Protein AF-A0A501X3F4-F1 (afdb_monomer_lite)

Structure (mmCIF, N/CA/C/O backbone):
data_AF-A0A501X3F4-F1
#
_entry.id   AF-A0A501X3F4-F1
#
loop_
_atom_site.group_PDB
_atom_site.id
_atom_site.type_symbol
_atom_site.label_atom_id
_atom_site.label_alt_id
_atom_site.label_comp_id
_atom_site.label_asym_id
_atom_site.label_entity_id
_atom_site.label_seq_id
_atom_site.pdbx_PDB_ins_code
_atom_site.Cartn_x
_atom_site.Cartn_y
_atom_site.Cartn_z
_atom_site.occupancy
_atom_site.B_iso_or_equiv
_atom_site.auth_seq_id
_atom_site.auth_comp_id
_atom_site.auth_asym_id
_atom_site.auth_atom_id
_atom_site.pdbx_PDB_model_num
ATOM 1 N N . MET A 1 1 ? -14.006 -7.510 2.482 1.00 31.22 1 MET A N 1
ATOM 2 C CA . MET A 1 1 ? -12.978 -7.534 3.541 1.00 31.22 1 MET A CA 1
ATOM 3 C C . MET A 1 1 ? -12.016 -8.648 3.174 1.00 31.22 1 MET A C 1
ATOM 5 O O . MET A 1 1 ? -12.466 -9.788 3.155 1.00 31.22 1 MET A O 1
ATOM 9 N N . ILE A 1 2 ? -10.770 -8.352 2.786 1.00 40.00 2 ILE A N 1
ATOM 10 C CA . ILE A 1 2 ? -9.764 -9.414 2.673 1.00 40.00 2 ILE A CA 1
ATOM 11 C C . ILE A 1 2 ? -9.163 -9.628 4.055 1.00 40.00 2 ILE A C 1
ATOM 13 O O . ILE A 1 2 ? -8.629 -8.718 4.688 1.00 40.00 2 ILE A O 1
ATOM 17 N N . PHE A 1 3 ? -9.286 -10.866 4.508 1.00 37.41 3 PHE A N 1
ATOM 18 C CA . PHE A 1 3 ? -8.455 -11.441 5.541 1.00 37.41 3 PHE A CA 1
ATOM 19 C C . PHE A 1 3 ? -7.219 -11.982 4.816 1.00 37.41 3 PHE A C 1
ATOM 21 O O . PHE A 1 3 ? -7.306 -12.997 4.129 1.00 37.41 3 PHE A O 1
ATOM 28 N N . ILE A 1 4 ? -6.091 -11.273 4.874 1.00 42.72 4 ILE A N 1
ATOM 29 C CA . ILE A 1 4 ? -4.810 -11.924 4.595 1.00 42.72 4 ILE A CA 1
ATOM 30 C C . ILE A 1 4 ? -4.556 -12.759 5.845 1.00 42.72 4 ILE A C 1
ATOM 32 O O . ILE A 1 4 ? -4.361 -12.170 6.906 1.00 42.72 4 ILE A O 1
ATOM 36 N N . GLU A 1 5 ? -4.653 -14.090 5.748 1.00 35.62 5 GLU A N 1
ATOM 37 C CA . GLU A 1 5 ? -4.280 -14.994 6.841 1.00 35.62 5 GLU A CA 1
ATOM 38 C C . GLU A 1 5 ? -2.815 -14.715 7.201 1.00 35.62 5 GLU A C 1
ATOM 40 O O . GLU A 1 5 ? -1.919 -15.068 6.429 1.00 35.62 5 GLU A O 1
ATOM 45 N N . PRO A 1 6 ? -2.534 -14.046 8.333 1.00 39.84 6 PRO A N 1
ATOM 46 C CA . PRO A 1 6 ? -1.166 -13.860 8.760 1.00 39.84 6 PRO A CA 1
ATOM 47 C C . PRO A 1 6 ? -0.702 -15.219 9.277 1.00 39.84 6 PRO A C 1
ATOM 49 O O . PRO A 1 6 ? -1.171 -15.694 10.311 1.00 39.84 6 PRO A O 1
ATOM 52 N N . THR A 1 7 ? 0.215 -15.873 8.569 1.00 40.06 7 THR A N 1
ATOM 53 C CA . THR A 1 7 ? 0.759 -17.174 8.992 1.00 40.06 7 THR A CA 1
ATOM 54 C C . THR A 1 7 ? 1.700 -17.056 10.197 1.00 40.06 7 THR A C 1
ATOM 56 O O . THR A 1 7 ? 2.244 -18.059 10.659 1.00 40.06 7 THR A O 1
ATOM 59 N N . SER A 1 8 ? 1.935 -15.849 10.722 1.00 40.59 8 SER A N 1
ATOM 60 C CA . SER A 1 8 ? 2.841 -15.615 11.845 1.00 40.59 8 SER A CA 1
ATOM 61 C C . SER A 1 8 ? 2.410 -14.446 12.739 1.00 40.59 8 SER A C 1
ATOM 63 O O . SER A 1 8 ? 1.675 -13.542 12.340 1.00 40.59 8 SER A O 1
ATOM 65 N N . ARG A 1 9 ? 2.857 -14.510 14.001 1.00 39.38 9 ARG A N 1
ATOM 66 C CA . ARG A 1 9 ? 2.637 -13.487 15.033 1.00 39.38 9 ARG A CA 1
ATOM 67 C C . ARG A 1 9 ? 3.191 -12.129 14.584 1.00 39.38 9 ARG A C 1
ATOM 69 O O . ARG A 1 9 ? 4.147 -12.078 13.815 1.00 39.38 9 ARG A O 1
ATOM 76 N N . LEU A 1 10 ? 2.596 -11.057 15.118 1.00 43.44 10 LEU A N 1
ATOM 77 C CA . LEU A 1 10 ? 3.094 -9.677 15.058 1.00 43.44 10 LEU A CA 1
ATOM 78 C C . LEU A 1 10 ? 4.631 -9.644 15.099 1.00 43.44 10 LEU A C 1
ATOM 80 O O . LEU A 1 10 ? 5.221 -10.049 16.100 1.00 43.44 10 LEU A O 1
ATOM 84 N N . ARG A 1 11 ? 5.277 -9.155 14.034 1.00 44.22 11 ARG A N 1
ATOM 85 C CA . ARG A 1 11 ? 6.647 -8.654 14.166 1.00 44.22 11 ARG A CA 1
ATOM 86 C C . ARG A 1 11 ? 6.584 -7.295 14.826 1.00 44.22 11 ARG A C 1
ATOM 88 O O . ARG A 1 11 ? 5.701 -6.491 14.516 1.00 44.22 11 ARG A O 1
ATOM 95 N N . ASP A 1 12 ? 7.540 -7.048 15.706 1.00 43.19 12 ASP A N 1
ATOM 96 C CA . ASP A 1 12 ? 7.743 -5.723 16.253 1.00 43.19 12 ASP A CA 1
ATOM 97 C C . ASP A 1 12 ? 7.983 -4.763 15.073 1.00 43.19 12 ASP A C 1
ATOM 99 O O . ASP A 1 12 ? 8.794 -5.036 14.182 1.00 43.19 12 ASP A O 1
ATOM 103 N N . PHE A 1 13 ? 7.236 -3.659 15.000 1.00 42.16 13 PHE A N 1
ATOM 104 C CA . PHE A 1 13 ? 7.340 -2.691 13.896 1.00 42.16 13 PHE A CA 1
ATOM 105 C C . PHE A 1 13 ? 8.783 -2.165 13.740 1.00 42.16 13 PHE A C 1
ATOM 107 O O . PHE A 1 13 ? 9.184 -1.712 12.663 1.00 42.16 13 PHE A O 1
ATOM 114 N N . SER A 1 14 ? 9.577 -2.277 14.810 1.00 42.34 14 SER A N 1
ATOM 115 C CA . SER A 1 14 ? 11.018 -2.045 14.874 1.00 42.34 14 SER A CA 1
ATOM 116 C C . SER A 1 14 ? 11.840 -2.966 13.953 1.00 42.34 14 SER A C 1
ATOM 118 O O . SER A 1 14 ? 12.801 -2.490 13.352 1.00 42.34 14 SER A O 1
ATOM 120 N N . GLU A 1 15 ? 11.450 -4.229 13.754 1.00 41.41 15 GLU A N 1
ATOM 121 C CA . GLU A 1 15 ? 12.131 -5.198 12.879 1.00 41.41 15 GLU A CA 1
ATOM 122 C C . GLU A 1 15 ? 11.842 -4.945 11.399 1.00 41.41 15 GLU A C 1
ATOM 124 O O . GLU A 1 15 ? 12.728 -5.024 10.549 1.00 41.41 15 GLU A O 1
ATOM 129 N N . ILE A 1 16 ? 10.603 -4.560 11.080 1.00 45.56 16 ILE A N 1
ATOM 130 C CA . ILE A 1 16 ? 10.253 -4.067 9.744 1.00 45.56 16 ILE A CA 1
ATOM 131 C C . ILE A 1 16 ? 11.075 -2.807 9.456 1.00 45.56 16 ILE A C 1
ATOM 133 O O . ILE A 1 16 ? 11.652 -2.667 8.378 1.00 45.56 16 ILE A O 1
ATOM 137 N N . ARG A 1 17 ? 11.202 -1.909 10.442 1.00 44.91 17 ARG A N 1
ATOM 138 C CA . ARG A 1 17 ? 12.054 -0.723 10.339 1.00 44.91 17 ARG A CA 1
ATOM 139 C C . ARG A 1 17 ? 13.534 -1.087 10.217 1.00 44.91 17 ARG A C 1
ATOM 141 O O . ARG A 1 17 ? 14.218 -0.397 9.473 1.00 44.91 17 ARG A O 1
ATOM 148 N N . SER A 1 18 ? 14.035 -2.132 10.879 1.00 46.09 18 SER A N 1
ATOM 149 C CA . SER A 1 18 ? 15.454 -2.526 10.865 1.00 46.09 18 SER A CA 1
ATOM 150 C C . SER A 1 18 ? 15.865 -3.236 9.570 1.00 46.09 18 SER A C 1
ATOM 152 O O . SER A 1 18 ? 16.896 -2.886 9.000 1.00 46.09 18 SER A O 1
ATOM 154 N N . LEU A 1 19 ? 15.029 -4.123 9.020 1.00 47.34 19 LEU A N 1
ATOM 155 C CA . LEU A 1 19 ? 15.228 -4.714 7.689 1.00 47.34 19 LEU A CA 1
ATOM 156 C C . LEU A 1 19 ? 15.128 -3.645 6.592 1.00 47.34 19 LEU A C 1
ATOM 158 O O . LEU A 1 19 ? 15.962 -3.590 5.690 1.00 47.34 19 LEU A O 1
ATOM 162 N N . ARG A 1 20 ? 14.189 -2.700 6.735 1.00 51.06 20 ARG A N 1
ATOM 163 C CA . ARG A 1 20 ? 14.120 -1.494 5.893 1.00 51.06 20 ARG A CA 1
ATOM 164 C C . ARG A 1 20 ? 15.295 -0.540 6.137 1.00 51.06 20 ARG A C 1
ATOM 166 O O . ARG A 1 20 ? 15.651 0.207 5.238 1.00 51.06 20 ARG A O 1
ATOM 173 N N . THR A 1 21 ? 15.935 -0.577 7.309 1.00 46.34 21 THR A N 1
ATOM 174 C CA . THR A 1 21 ? 17.166 0.175 7.624 1.00 46.34 21 THR A CA 1
ATOM 175 C C . THR A 1 21 ? 18.404 -0.474 7.006 1.00 46.34 21 THR A C 1
ATOM 177 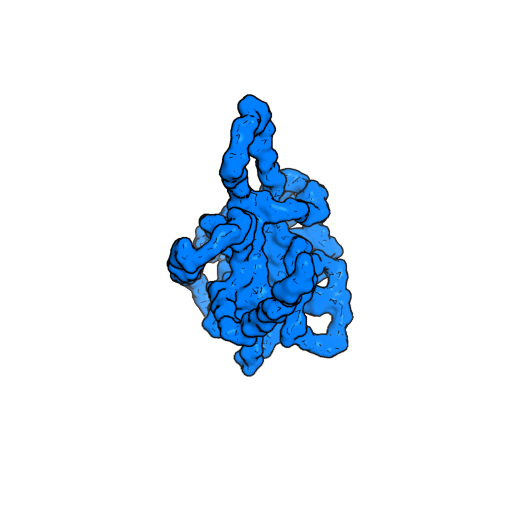O O . THR A 1 21 ? 19.323 0.238 6.623 1.00 46.34 21 THR A O 1
ATOM 180 N N . ALA A 1 22 ? 18.416 -1.793 6.809 1.00 47.50 22 ALA A N 1
ATOM 181 C CA . ALA A 1 22 ? 19.463 -2.472 6.045 1.00 47.50 22 ALA A CA 1
ATOM 182 C C . ALA A 1 22 ? 19.407 -2.135 4.540 1.00 47.50 22 ALA A C 1
ATOM 184 O O . ALA A 1 22 ? 20.443 -2.083 3.886 1.00 47.50 22 ALA A O 1
ATOM 185 N N . TYR A 1 23 ? 18.223 -1.829 3.996 1.00 48.62 23 TYR A N 1
ATOM 186 C CA . TYR A 1 23 ? 18.097 -1.203 2.672 1.00 48.62 23 TYR A CA 1
ATOM 187 C C . TYR A 1 23 ? 18.682 0.227 2.655 1.00 48.62 23 TYR A C 1
ATOM 189 O O . TYR A 1 23 ? 19.386 0.591 1.713 1.00 48.62 23 TYR A O 1
ATOM 197 N N . ARG A 1 24 ? 18.512 1.003 3.745 1.00 46.56 24 ARG A N 1
ATOM 198 C CA . ARG A 1 24 ? 19.069 2.371 3.875 1.00 46.56 24 ARG A CA 1
ATOM 199 C C . ARG A 1 24 ? 20.586 2.436 3.699 1.00 46.56 24 ARG A C 1
ATOM 201 O O . ARG A 1 24 ? 21.064 3.444 3.195 1.00 46.56 24 ARG A O 1
ATOM 208 N N . SER A 1 25 ? 21.339 1.414 4.118 1.00 44.50 25 SER A N 1
ATOM 209 C CA . SER A 1 25 ? 22.806 1.418 3.992 1.00 44.50 25 SER A CA 1
ATOM 210 C C . SER A 1 25 ? 23.302 1.064 2.589 1.00 44.50 25 SER A C 1
ATOM 212 O O . SER A 1 25 ? 24.422 1.427 2.241 1.00 44.50 25 SER A O 1
ATOM 214 N N . ARG A 1 26 ? 22.477 0.391 1.774 1.00 43.38 26 ARG A N 1
ATOM 215 C CA . ARG A 1 26 ? 22.824 -0.029 0.406 1.00 43.38 26 ARG A CA 1
ATOM 216 C C . ARG A 1 26 ? 22.451 1.006 -0.656 1.00 43.38 26 ARG A C 1
ATOM 218 O O . ARG A 1 26 ? 23.081 1.023 -1.701 1.00 43.38 26 ARG A O 1
ATOM 225 N N . LEU A 1 27 ? 21.478 1.879 -0.375 1.00 43.31 27 LEU A N 1
ATOM 226 C CA . LEU A 1 27 ? 21.089 2.991 -1.255 1.00 43.31 27 LEU A CA 1
ATOM 227 C C . LEU A 1 27 ? 22.114 4.135 -1.328 1.00 43.31 27 LEU A C 1
ATOM 229 O O . LEU A 1 27 ? 22.057 4.959 -2.236 1.00 43.31 27 LEU A O 1
ATOM 233 N N . THR A 1 28 ? 23.043 4.219 -0.376 1.00 42.22 28 THR A N 1
ATOM 234 C CA . THR A 1 28 ? 24.175 5.152 -0.440 1.00 42.22 28 THR A CA 1
ATOM 235 C C . THR A 1 28 ? 25.188 4.657 -1.467 1.00 42.22 28 THR A C 1
ATOM 237 O O . THR A 1 28 ? 26.144 3.968 -1.128 1.00 42.22 28 THR A O 1
ATOM 240 N N . VAL A 1 29 ? 24.958 4.989 -2.735 1.00 40.88 29 VAL A N 1
ATOM 241 C CA . VAL A 1 29 ? 25.944 4.809 -3.805 1.00 40.88 29 VAL A CA 1
ATOM 242 C C . VAL A 1 29 ? 27.146 5.720 -3.514 1.00 40.88 29 VAL A C 1
ATOM 244 O O . VAL A 1 29 ? 26.977 6.918 -3.264 1.00 40.88 29 VAL A O 1
ATOM 247 N N . GLU A 1 30 ? 28.350 5.137 -3.492 1.00 41.03 30 GLU A N 1
ATOM 248 C CA . GLU A 1 30 ? 29.623 5.862 -3.388 1.00 41.03 30 GLU A CA 1
ATOM 249 C C . GLU A 1 30 ? 29.737 6.916 -4.501 1.00 41.03 30 GLU A C 1
ATOM 251 O O . GLU A 1 30 ? 29.342 6.696 -5.642 1.00 41.03 30 GLU A O 1
ATOM 256 N N . GLN 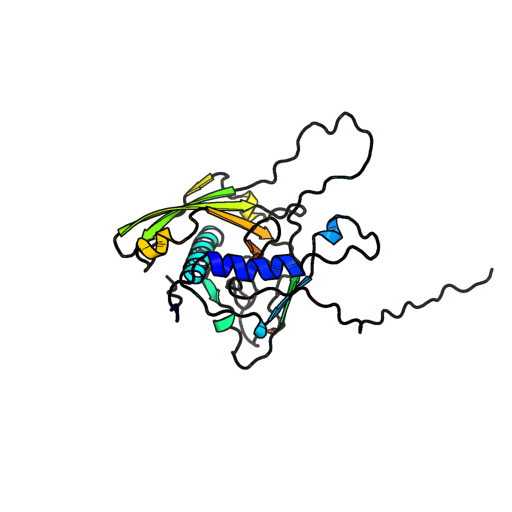A 1 31 ? 30.264 8.086 -4.141 1.00 40.56 31 GLN A N 1
ATOM 257 C CA . GLN A 1 31 ? 30.193 9.358 -4.874 1.00 40.56 31 GLN A CA 1
ATOM 258 C C . GLN A 1 31 ? 30.972 9.432 -6.203 1.00 40.56 31 GLN A C 1
ATOM 260 O O . GLN A 1 31 ? 31.143 10.528 -6.736 1.00 40.56 31 GLN A O 1
ATOM 265 N N . ASP A 1 32 ? 31.404 8.315 -6.774 1.00 40.12 32 ASP A N 1
ATOM 266 C CA . ASP A 1 32 ? 32.241 8.309 -7.969 1.00 40.12 32 ASP A CA 1
ATOM 267 C C . ASP A 1 32 ? 31.459 7.828 -9.191 1.00 40.12 32 ASP A C 1
ATOM 269 O O . ASP A 1 32 ? 31.448 6.641 -9.505 1.00 40.12 32 ASP A O 1
ATOM 273 N N . GLN A 1 33 ? 30.827 8.773 -9.901 1.00 36.53 33 GLN A N 1
ATOM 274 C CA . GLN A 1 33 ? 30.993 8.990 -11.351 1.00 36.53 33 GLN A CA 1
ATOM 275 C C . GLN A 1 33 ? 29.901 9.903 -11.947 1.00 36.53 33 GLN A C 1
ATOM 277 O O . GLN A 1 33 ? 28.710 9.696 -11.755 1.00 36.53 33 GLN A O 1
ATOM 282 N N . LEU A 1 34 ? 30.376 10.891 -12.722 1.00 40.25 34 LEU A N 1
ATOM 283 C CA . LEU A 1 34 ? 29.720 11.659 -13.795 1.00 40.25 34 LEU A CA 1
ATOM 284 C C . LEU A 1 34 ? 28.392 12.382 -13.471 1.00 40.25 34 LEU A C 1
ATOM 286 O O . LEU A 1 34 ? 27.343 11.803 -13.211 1.00 40.25 34 LEU A O 1
ATOM 290 N N . THR A 1 35 ? 28.438 13.714 -13.563 1.00 41.47 35 THR A N 1
ATOM 291 C CA . THR A 1 35 ? 27.328 14.654 -13.349 1.00 41.47 35 THR A CA 1
ATOM 292 C C . THR A 1 35 ? 26.205 14.501 -14.379 1.00 41.47 35 THR A C 1
ATOM 294 O O . THR A 1 35 ? 26.098 15.285 -15.320 1.00 41.47 35 THR A O 1
ATOM 297 N N . LEU A 1 36 ? 25.317 13.534 -14.161 1.00 42.00 36 LEU A N 1
ATOM 298 C CA . LEU A 1 36 ? 23.931 13.637 -14.609 1.00 42.00 36 LEU A CA 1
ATOM 299 C C . LEU A 1 36 ? 23.191 14.656 -13.725 1.00 42.00 36 LEU A C 1
ATOM 301 O O . LEU A 1 36 ? 23.558 14.888 -12.565 1.00 42.00 36 LEU A O 1
ATOM 305 N N . SER A 1 37 ? 22.176 15.308 -14.301 1.00 43.75 37 SER A N 1
ATOM 306 C CA . SER A 1 37 ? 21.347 16.314 -13.624 1.00 43.75 37 SER A CA 1
ATOM 307 C C . SER A 1 37 ? 20.874 15.825 -12.246 1.00 43.75 37 SER A C 1
ATOM 309 O O . SER A 1 37 ? 20.610 14.641 -12.058 1.00 43.75 37 SER A O 1
ATOM 311 N N . HIS A 1 38 ? 20.741 16.723 -11.264 1.00 44.25 38 HIS A N 1
ATOM 312 C CA . HIS A 1 38 ? 20.323 16.356 -9.902 1.00 44.25 38 HIS A CA 1
ATOM 313 C C . HIS A 1 38 ? 18.976 15.601 -9.845 1.00 44.25 38 HIS A C 1
ATOM 315 O O . HIS A 1 38 ? 18.751 14.866 -8.893 1.00 44.25 38 HIS A O 1
ATOM 321 N N . ALA A 1 39 ? 18.124 15.719 -10.874 1.00 42.75 39 ALA A N 1
ATOM 322 C CA . ALA A 1 39 ? 16.898 14.930 -11.031 1.00 42.75 39 ALA A CA 1
ATOM 323 C C . ALA A 1 39 ? 17.170 13.431 -11.251 1.00 42.75 39 ALA A C 1
ATOM 325 O O . ALA A 1 39 ? 16.501 12.594 -10.660 1.00 42.75 39 ALA A O 1
ATOM 326 N N . ALA A 1 40 ? 18.182 13.100 -12.057 1.00 49.19 40 ALA A N 1
ATOM 327 C CA . ALA A 1 40 ? 18.597 11.724 -12.324 1.00 49.19 40 ALA A CA 1
ATOM 328 C C . ALA A 1 40 ? 19.326 11.081 -11.131 1.00 49.19 40 ALA A C 1
ATOM 330 O O . ALA A 1 40 ? 19.516 9.873 -11.113 1.00 49.19 40 ALA A O 1
ATOM 331 N N . LYS A 1 41 ? 19.742 11.877 -10.135 1.00 51.31 41 LYS A N 1
ATOM 332 C CA . LYS A 1 41 ? 20.416 11.374 -8.927 1.00 51.31 41 LYS A CA 1
ATOM 333 C C . LYS A 1 41 ? 19.457 10.795 -7.887 1.00 51.31 41 LYS A C 1
ATOM 335 O O . LYS A 1 41 ? 19.899 9.982 -7.088 1.00 51.31 41 LYS A O 1
ATOM 340 N N . ASP A 1 42 ? 18.194 11.223 -7.888 1.00 58.94 42 ASP A N 1
ATOM 341 C CA . ASP A 1 42 ? 17.179 10.792 -6.913 1.00 58.94 42 ASP A CA 1
ATOM 342 C C . ASP A 1 42 ? 16.221 9.722 -7.482 1.00 58.94 42 ASP A C 1
ATOM 344 O O . ASP A 1 42 ? 15.367 9.213 -6.755 1.00 58.94 42 ASP A O 1
ATOM 348 N N . VAL A 1 43 ? 16.342 9.397 -8.774 1.00 69.62 43 VAL A N 1
ATOM 349 C CA . VAL A 1 43 ? 15.590 8.328 -9.443 1.00 69.62 43 VAL A CA 1
ATOM 350 C C . VAL A 1 43 ? 16.520 7.131 -9.594 1.00 69.62 43 VAL A C 1
ATOM 352 O O . VAL A 1 43 ? 17.514 7.195 -10.315 1.00 69.62 43 VAL A O 1
ATOM 355 N N . HIS A 1 44 ? 16.207 6.045 -8.897 1.00 76.75 44 HIS A N 1
ATOM 356 C CA . HIS A 1 44 ? 16.929 4.784 -8.978 1.00 76.75 44 HIS A CA 1
ATOM 357 C C . HIS A 1 44 ? 16.020 3.707 -9.551 1.00 76.75 44 HIS A C 1
ATOM 359 O O . HIS A 1 44 ? 14.818 3.689 -9.282 1.00 76.75 44 HIS A O 1
ATOM 365 N N . GLU A 1 45 ? 16.608 2.789 -10.307 1.00 82.12 45 GLU A N 1
ATOM 366 C CA . GLU A 1 45 ? 15.946 1.540 -10.645 1.00 82.12 45 GLU A CA 1
ATOM 367 C C . GLU A 1 45 ? 16.131 0.554 -9.490 1.00 82.12 45 GLU A C 1
ATOM 369 O O . GLU A 1 45 ? 17.244 0.326 -8.998 1.00 82.12 45 GLU A O 1
ATOM 374 N N . ILE A 1 46 ? 15.017 0.007 -9.022 1.00 84.19 46 ILE A N 1
ATOM 375 C CA . ILE A 1 46 ? 14.981 -1.010 -7.982 1.00 84.19 46 ILE A CA 1
ATOM 376 C C . ILE A 1 46 ? 14.446 -2.311 -8.559 1.00 84.19 46 ILE A C 1
ATOM 378 O O . ILE A 1 46 ? 13.532 -2.315 -9.377 1.00 84.19 46 ILE A O 1
ATOM 382 N N . GLU A 1 47 ? 15.002 -3.413 -8.084 1.00 87.50 47 GLU A N 1
ATOM 383 C CA . GLU A 1 47 ? 14.565 -4.764 -8.383 1.00 87.50 47 GLU A CA 1
ATOM 384 C C . GLU A 1 47 ? 13.772 -5.313 -7.191 1.00 87.50 47 GLU A C 1
ATOM 386 O O . GLU A 1 47 ? 14.228 -5.296 -6.040 1.00 87.50 47 GLU A O 1
ATOM 391 N N . LEU A 1 48 ? 12.577 -5.824 -7.471 1.00 87.62 48 LEU A N 1
ATOM 392 C CA . LEU A 1 48 ? 11.809 -6.677 -6.576 1.00 87.62 48 LEU A CA 1
ATOM 393 C C . LEU A 1 48 ? 11.888 -8.105 -7.106 1.00 87.62 48 LEU A C 1
ATOM 395 O O . LEU A 1 48 ? 11.615 -8.345 -8.277 1.00 87.62 48 LEU A O 1
ATOM 399 N N . ASN A 1 49 ? 12.224 -9.057 -6.244 1.00 87.69 49 ASN A N 1
ATOM 400 C CA . ASN A 1 49 ? 12.284 -10.466 -6.611 1.00 87.69 49 ASN A CA 1
ATOM 401 C C . ASN A 1 49 ? 11.808 -11.360 -5.463 1.00 87.69 49 ASN A C 1
ATOM 403 O O . ASN A 1 49 ? 11.649 -10.931 -4.314 1.00 87.69 49 ASN A O 1
ATOM 407 N N . ASN A 1 50 ? 11.603 -12.633 -5.782 1.00 84.25 50 ASN A N 1
ATOM 408 C CA . ASN A 1 50 ? 11.214 -13.673 -4.831 1.00 84.25 50 ASN A CA 1
ATOM 409 C C . ASN A 1 50 ? 12.190 -13.826 -3.644 1.00 84.25 50 ASN A C 1
ATOM 411 O O . ASN A 1 50 ? 11.750 -14.070 -2.524 1.00 84.25 50 ASN A O 1
ATOM 415 N N . ASN A 1 51 ? 13.497 -13.635 -3.851 1.00 81.94 51 ASN A N 1
ATOM 416 C CA . ASN A 1 51 ? 14.516 -13.757 -2.802 1.00 81.94 51 ASN A CA 1
ATOM 417 C C . ASN A 1 51 ? 14.382 -12.671 -1.723 1.00 81.94 51 ASN A C 1
ATOM 419 O O . ASN A 1 51 ? 14.773 -12.882 -0.574 1.00 81.94 51 ASN A O 1
ATOM 423 N N . GLY A 1 52 ? 13.833 -11.508 -2.084 1.00 79.56 52 GLY A N 1
ATOM 424 C CA . GLY A 1 52 ? 13.526 -10.420 -1.160 1.00 79.56 52 GLY A CA 1
ATOM 425 C C . GLY A 1 52 ? 12.169 -10.546 -0.461 1.00 79.56 52 GLY A C 1
ATOM 426 O O . GLY A 1 52 ? 11.860 -9.701 0.381 1.00 79.56 52 GLY A O 1
ATOM 427 N N . ALA A 1 53 ? 11.343 -11.543 -0.795 1.00 82.12 53 ALA A N 1
ATOM 428 C CA . ALA A 1 53 ? 9.984 -11.659 -0.275 1.00 82.12 53 ALA A CA 1
ATOM 429 C C . ALA A 1 53 ? 9.964 -12.112 1.196 1.00 82.12 53 ALA A C 1
ATOM 431 O O . ALA A 1 53 ? 10.468 -13.175 1.558 1.00 82.12 53 ALA A O 1
ATOM 432 N N . LEU A 1 54 ? 9.335 -11.312 2.058 1.00 82.12 54 LEU A N 1
ATOM 433 C CA . LEU A 1 54 ? 9.081 -11.659 3.455 1.00 82.12 54 LEU A CA 1
ATOM 434 C C . LEU A 1 54 ? 7.677 -12.249 3.628 1.00 82.12 54 LEU A C 1
ATOM 436 O O . LEU A 1 54 ? 6.754 -11.947 2.869 1.00 82.12 54 LEU A O 1
ATOM 440 N N . THR A 1 55 ? 7.495 -13.051 4.679 1.00 81.69 55 THR A N 1
ATOM 441 C CA . THR A 1 55 ? 6.172 -13.530 5.097 1.00 81.69 55 THR A CA 1
ATOM 442 C C . THR A 1 55 ? 5.260 -12.353 5.441 1.00 81.69 55 THR A C 1
ATOM 444 O O . THR A 1 55 ? 5.654 -11.472 6.205 1.00 81.69 55 THR A O 1
ATOM 447 N N . LEU A 1 56 ? 4.036 -12.371 4.909 1.00 81.12 56 LEU A N 1
ATOM 448 C CA . LEU A 1 56 ? 3.017 -11.361 5.186 1.00 81.12 56 LEU A CA 1
ATOM 449 C C . LEU A 1 56 ? 2.634 -11.359 6.670 1.00 81.12 56 LEU A C 1
ATOM 451 O O . LEU A 1 56 ? 2.353 -12.405 7.258 1.00 81.12 56 LEU A O 1
ATOM 455 N N . THR A 1 57 ? 2.592 -10.169 7.261 1.00 80.56 57 THR A N 1
ATOM 456 C CA . THR A 1 57 ? 2.219 -9.953 8.662 1.00 80.56 57 THR A CA 1
ATOM 457 C C . THR A 1 57 ? 0.845 -9.288 8.791 1.00 80.56 57 THR A C 1
ATOM 459 O O . THR A 1 57 ? 0.279 -8.772 7.824 1.00 80.56 57 THR A O 1
ATOM 462 N N . SER A 1 58 ? 0.307 -9.233 10.014 1.00 76.88 58 SER A N 1
ATOM 463 C CA . SER A 1 58 ? -0.915 -8.467 10.317 1.00 76.88 58 SER A CA 1
ATOM 464 C C . SER A 1 58 ? -0.791 -6.986 9.944 1.00 76.88 58 SER A C 1
ATOM 466 O O . SER A 1 58 ? -1.762 -6.373 9.507 1.00 76.88 58 SER A O 1
ATOM 468 N N . SER A 1 59 ? 0.409 -6.421 10.076 1.00 80.69 59 SER A N 1
ATOM 469 C CA . SER A 1 59 ? 0.721 -5.041 9.704 1.00 80.69 59 SER A CA 1
ATO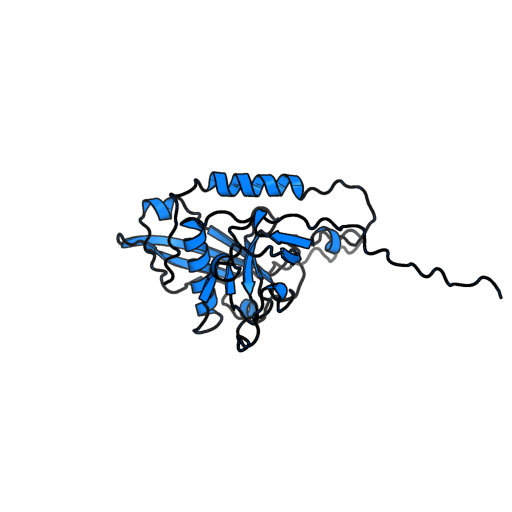M 470 C C . SER A 1 59 ? 0.589 -4.818 8.199 1.00 80.69 59 SER A C 1
ATOM 472 O O . SER A 1 59 ? 0.005 -3.825 7.769 1.00 80.69 59 SER A O 1
ATOM 474 N N . ASP A 1 60 ? 1.085 -5.767 7.403 1.00 83.69 60 ASP A N 1
ATOM 475 C CA . ASP A 1 60 ? 1.006 -5.722 5.941 1.00 83.69 60 ASP A CA 1
ATOM 476 C C . ASP A 1 60 ? -0.445 -5.851 5.472 1.00 83.69 60 ASP A C 1
ATOM 478 O O . ASP A 1 60 ? -0.895 -5.085 4.625 1.00 83.69 60 ASP A O 1
ATOM 482 N N . SER A 1 61 ? -1.207 -6.748 6.103 1.00 84.06 61 SER A N 1
ATOM 483 C CA . SER A 1 61 ? -2.649 -6.902 5.884 1.00 84.06 61 SER A CA 1
ATOM 484 C C . SER A 1 61 ? -3.432 -5.628 6.185 1.00 84.06 61 SER A C 1
ATOM 486 O O . SER A 1 61 ? -4.291 -5.213 5.408 1.00 84.06 61 SER A O 1
ATOM 488 N N . LEU A 1 62 ? -3.133 -4.968 7.303 1.00 85.62 62 LEU A N 1
ATOM 489 C CA . LEU A 1 62 ? -3.779 -3.713 7.672 1.00 85.62 62 LEU A CA 1
ATOM 490 C C . LEU A 1 62 ? -3.432 -2.575 6.717 1.00 85.62 62 LEU A C 1
ATOM 492 O O . LEU A 1 62 ? -4.318 -1.812 6.332 1.00 85.62 62 LEU A O 1
ATOM 496 N N . LEU A 1 63 ? -2.171 -2.493 6.297 1.00 87.88 63 LEU A N 1
ATOM 497 C CA . LEU A 1 63 ? -1.721 -1.512 5.319 1.00 8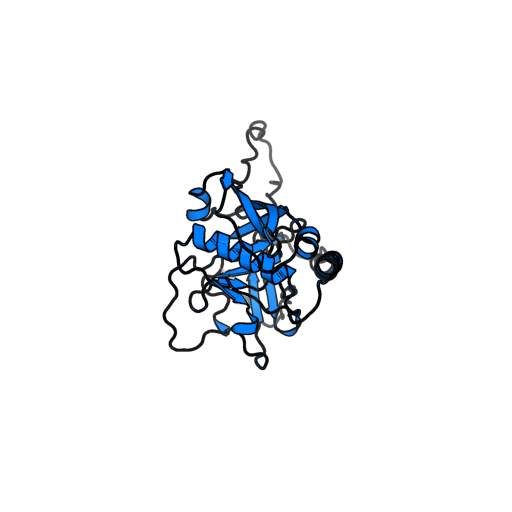7.88 63 LEU A CA 1
ATOM 498 C C . LEU A 1 63 ? -2.378 -1.743 3.950 1.00 87.88 63 LEU A C 1
ATOM 500 O O . LEU A 1 63 ? -2.888 -0.800 3.350 1.00 87.88 63 LEU A O 1
ATOM 504 N N . ALA A 1 64 ? -2.422 -2.992 3.480 1.00 89.00 64 ALA A N 1
ATOM 505 C CA . ALA A 1 64 ? -3.092 -3.365 2.238 1.00 89.00 64 ALA A CA 1
ATOM 506 C C . ALA A 1 64 ? -4.594 -3.049 2.293 1.00 89.00 64 ALA A C 1
ATOM 508 O O . ALA A 1 64 ? -5.128 -2.463 1.356 1.00 89.00 64 ALA A O 1
ATOM 509 N N . ASN A 1 65 ? -5.261 -3.348 3.413 1.00 88.75 65 ASN A N 1
ATOM 510 C CA . ASN A 1 65 ? -6.676 -3.0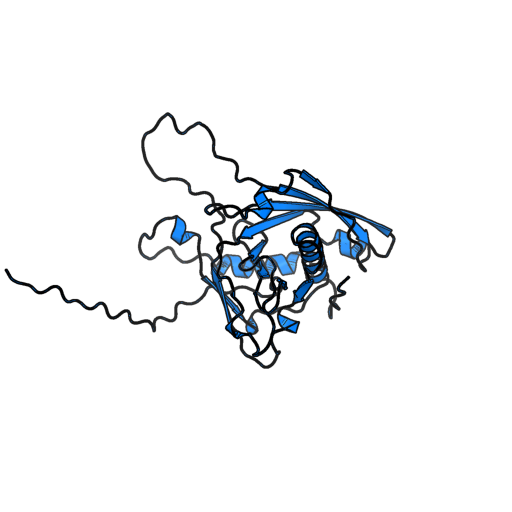33 3.619 1.00 88.75 65 ASN A CA 1
ATOM 511 C C . ASN A 1 65 ? -6.947 -1.522 3.652 1.00 88.75 65 ASN A C 1
ATOM 513 O O . ASN A 1 65 ? -7.943 -1.069 3.089 1.00 88.75 65 ASN A O 1
ATOM 517 N N . LEU A 1 66 ? -6.070 -0.732 4.279 1.00 89.88 66 LEU A N 1
ATOM 518 C CA . LEU A 1 66 ? -6.154 0.730 4.263 1.00 89.88 66 LEU A CA 1
ATOM 519 C C . LEU A 1 66 ? -6.065 1.274 2.833 1.00 89.88 66 LEU A C 1
ATOM 521 O O . LEU A 1 66 ? -6.881 2.109 2.443 1.00 89.88 66 LEU A O 1
ATOM 525 N N . ILE A 1 67 ? -5.092 0.793 2.055 1.00 91.00 67 ILE A N 1
ATOM 526 C CA . ILE A 1 67 ? -4.892 1.224 0.667 1.00 91.00 67 ILE A CA 1
ATOM 527 C C . ILE A 1 67 ? -6.056 0.761 -0.213 1.00 91.00 67 ILE A C 1
ATOM 529 O O . ILE A 1 67 ? -6.585 1.557 -0.978 1.00 91.00 67 ILE A O 1
ATOM 533 N N . GLU A 1 68 ? -6.528 -0.476 -0.064 1.00 90.56 68 GLU A N 1
ATOM 534 C CA . GLU A 1 68 ? -7.715 -0.979 -0.765 1.00 90.56 68 GLU A CA 1
ATOM 535 C C . GLU A 1 68 ? -8.942 -0.103 -0.492 1.00 90.56 68 GLU A C 1
ATOM 537 O O . GLU A 1 68 ? -9.671 0.271 -1.411 1.00 90.56 68 GLU A O 1
ATOM 542 N N . HIS A 1 69 ? -9.166 0.255 0.772 1.00 89.50 69 HIS A N 1
ATOM 543 C CA . HIS A 1 69 ? -10.283 1.104 1.177 1.00 89.50 69 HIS A CA 1
ATOM 544 C C . HIS A 1 69 ? -10.199 2.505 0.563 1.00 89.50 69 HIS A C 1
ATOM 546 O O . HIS A 1 69 ? -11.202 3.058 0.109 1.00 89.50 69 HIS A O 1
ATOM 552 N N . LEU A 1 70 ? -8.984 3.045 0.485 1.00 89.38 70 LEU A N 1
ATOM 553 C CA . LEU A 1 70 ? -8.674 4.285 -0.216 1.00 89.38 70 LEU A CA 1
ATOM 554 C C . LEU A 1 70 ? -8.946 4.199 -1.717 1.00 89.38 70 LEU A C 1
ATOM 556 O O . LEU A 1 70 ? -9.634 5.055 -2.269 1.00 89.38 70 LEU A O 1
ATOM 560 N N . LEU A 1 71 ? -8.446 3.156 -2.369 1.00 89.56 71 LEU A N 1
ATOM 561 C CA . LEU A 1 71 ? -8.603 2.954 -3.805 1.00 89.56 71 LEU A CA 1
ATOM 562 C C . LEU A 1 71 ? -10.067 2.746 -4.182 1.00 89.56 71 LEU A C 1
ATOM 564 O O . LEU A 1 71 ? -10.517 3.320 -5.163 1.00 89.56 71 LEU A O 1
ATOM 568 N N . ARG A 1 72 ? -10.861 2.042 -3.368 1.00 88.56 72 ARG A N 1
ATOM 569 C CA . ARG A 1 72 ? -12.314 1.920 -3.591 1.00 88.56 72 ARG A CA 1
ATOM 570 C C . ARG A 1 72 ? -13.048 3.255 -3.571 1.00 88.56 72 ARG A C 1
ATOM 572 O O . ARG A 1 72 ? -14.061 3.401 -4.253 1.00 88.56 72 ARG A O 1
ATOM 579 N N . HIS A 1 73 ? -12.573 4.206 -2.772 1.00 86.94 73 HIS A N 1
ATOM 580 C CA . HIS A 1 73 ? -13.146 5.545 -2.739 1.00 86.94 73 HIS A CA 1
ATOM 581 C C . HIS A 1 73 ? -12.793 6.359 -3.987 1.00 86.94 73 HIS A C 1
ATOM 583 O O . HIS A 1 73 ? -13.609 7.165 -4.419 1.00 86.94 73 HIS A O 1
ATOM 589 N N . ILE A 1 74 ? -11.602 6.145 -4.548 1.00 85.88 74 ILE A N 1
ATOM 590 C CA . ILE A 1 74 ? -11.078 6.895 -5.697 1.00 85.88 74 ILE A CA 1
ATOM 591 C C . ILE A 1 74 ? -11.565 6.300 -7.030 1.00 85.88 74 ILE A C 1
ATOM 593 O O . ILE A 1 74 ? -11.942 7.039 -7.930 1.00 85.88 74 ILE A O 1
ATOM 597 N N . ASP A 1 75 ? -11.566 4.973 -7.141 1.00 80.94 75 ASP A N 1
ATOM 598 C CA . ASP A 1 75 ? -11.764 4.191 -8.371 1.00 80.94 75 ASP A CA 1
ATOM 599 C C . ASP A 1 75 ? -13.120 3.454 -8.384 1.00 80.94 75 ASP A C 1
ATOM 601 O O . ASP A 1 75 ? -13.293 2.420 -9.017 1.00 80.94 75 ASP A O 1
ATOM 605 N N . HIS A 1 76 ? -14.068 3.952 -7.581 1.00 64.75 76 HIS A N 1
ATOM 606 C CA . HIS A 1 76 ? -15.488 3.586 -7.523 1.00 64.75 76 HIS A CA 1
ATOM 607 C C . HIS A 1 76 ? -15.860 2.159 -7.998 1.00 64.75 76 HIS A C 1
ATOM 609 O O . HIS A 1 76 ? -16.515 2.000 -9.023 1.00 64.75 76 HIS A O 1
ATOM 615 N N . ALA A 1 77 ? -15.525 1.159 -7.163 1.00 56.81 77 ALA A N 1
ATOM 616 C CA . ALA A 1 77 ? -16.311 -0.054 -6.831 1.00 56.81 77 ALA A CA 1
ATOM 617 C C . ALA A 1 77 ? -15.597 -1.420 -6.938 1.00 56.81 77 ALA A C 1
ATOM 619 O O . ALA A 1 77 ? -15.976 -2.315 -6.184 1.00 56.81 77 ALA A O 1
ATOM 620 N N . GLU A 1 78 ? -14.542 -1.596 -7.743 1.00 66.62 78 GLU A N 1
ATOM 621 C CA . GLU A 1 78 ? -13.916 -2.932 -7.927 1.00 66.62 78 GLU A CA 1
ATOM 622 C C . GLU A 1 78 ? -12.441 -3.028 -7.516 1.00 66.62 78 GLU A C 1
ATOM 624 O O . GLU A 1 78 ? -11.820 -4.082 -7.650 1.00 66.62 78 GLU A O 1
ATOM 629 N N . ALA A 1 79 ? -11.883 -1.967 -6.928 1.00 74.38 79 ALA A N 1
ATOM 630 C CA . ALA A 1 79 ? -10.522 -1.994 -6.408 1.00 74.38 79 ALA A CA 1
ATOM 631 C C . ALA A 1 79 ? -10.349 -3.112 -5.358 1.00 74.38 79 ALA A C 1
ATOM 633 O O . ALA A 1 79 ? -10.973 -3.105 -4.285 1.00 74.38 79 ALA A O 1
ATOM 634 N N . LYS A 1 80 ? -9.488 -4.077 -5.687 1.00 84.31 80 LYS A N 1
ATOM 635 C CA . LYS A 1 80 ? -9.029 -5.152 -4.809 1.00 84.31 80 LYS A CA 1
ATOM 636 C C . LYS A 1 80 ? -7.510 -5.143 -4.812 1.00 84.31 80 LYS A C 1
ATOM 638 O O . LYS A 1 80 ? -6.914 -5.136 -5.885 1.00 84.31 80 LYS A O 1
ATOM 643 N N . VAL A 1 81 ? -6.908 -5.152 -3.627 1.00 88.56 81 VAL A N 1
ATOM 644 C CA . VAL A 1 81 ? -5.454 -5.229 -3.490 1.00 88.56 81 VAL A CA 1
ATOM 645 C C . VAL A 1 81 ? -5.069 -6.685 -3.244 1.00 88.56 81 VAL A C 1
ATOM 647 O O . VAL A 1 81 ? -5.461 -7.284 -2.243 1.00 88.56 81 VAL A O 1
ATOM 650 N N . THR A 1 82 ? -4.314 -7.266 -4.170 1.00 89.62 82 THR A N 1
ATOM 651 C CA . THR A 1 82 ? -3.899 -8.676 -4.136 1.00 89.62 82 THR A CA 1
ATOM 652 C C . THR A 1 82 ? -2.410 -8.757 -3.833 1.00 89.62 82 THR A C 1
ATOM 654 O O . THR A 1 82 ? -1.623 -8.034 -4.431 1.00 89.62 82 THR A O 1
ATOM 657 N N . ALA A 1 83 ? -1.983 -9.609 -2.901 1.00 88.81 83 ALA A N 1
ATOM 658 C CA . ALA A 1 83 ? -0.553 -9.771 -2.647 1.00 88.81 83 ALA A CA 1
ATOM 659 C C . ALA A 1 83 ? 0.134 -10.427 -3.848 1.00 88.81 83 ALA A C 1
ATOM 661 O O . ALA A 1 83 ? -0.400 -11.369 -4.428 1.00 88.81 83 ALA A O 1
ATOM 662 N N . ILE A 1 84 ? 1.341 -9.977 -4.184 1.00 88.06 84 ILE A N 1
ATOM 663 C CA . ILE A 1 84 ? 2.127 -10.555 -5.281 1.00 88.06 84 ILE A CA 1
ATOM 664 C C . ILE A 1 84 ? 2.358 -12.065 -5.140 1.00 88.06 84 ILE A C 1
ATOM 666 O O . ILE A 1 84 ? 2.331 -12.775 -6.137 1.00 88.06 84 ILE A O 1
ATOM 670 N N . SER A 1 85 ? 2.475 -12.586 -3.915 1.00 83.75 85 SER A N 1
ATOM 671 C CA . SER A 1 85 ? 2.584 -14.029 -3.651 1.00 83.75 85 SER A CA 1
ATOM 672 C C . SER A 1 85 ? 1.329 -14.831 -4.016 1.00 83.75 85 SER A C 1
ATOM 674 O O . SER A 1 85 ? 1.375 -16.052 -4.079 1.00 83.75 85 SER A O 1
ATOM 676 N N . GLN A 1 86 ? 0.190 -14.171 -4.232 1.00 83.56 86 GLN A N 1
ATOM 677 C CA . GLN A 1 86 ? -1.036 -14.810 -4.721 1.00 83.56 86 GLN A CA 1
ATOM 678 C C . GLN A 1 86 ? -1.109 -14.827 -6.256 1.00 83.56 86 GLN A C 1
ATOM 680 O O . GLN A 1 86 ? -2.001 -15.464 -6.812 1.00 83.56 86 GLN A O 1
ATOM 685 N N . ILE A 1 87 ? -0.208 -14.105 -6.929 1.00 83.38 87 ILE A N 1
ATOM 686 C CA . ILE A 1 87 ? -0.168 -13.944 -8.388 1.00 83.38 87 ILE A CA 1
ATOM 687 C C . ILE A 1 87 ? 1.018 -14.713 -8.964 1.00 83.38 87 ILE A C 1
ATOM 689 O O . ILE A 1 87 ? 0.861 -15.502 -9.896 1.00 83.38 87 ILE A O 1
ATOM 693 N N . ALA A 1 88 ? 2.200 -14.477 -8.403 1.00 80.50 88 ALA A N 1
ATOM 694 C CA . ALA A 1 88 ? 3.420 -15.144 -8.796 1.00 80.50 88 ALA A CA 1
ATOM 695 C C . ALA A 1 88 ? 3.471 -16.539 -8.169 1.00 80.50 88 ALA A C 1
ATOM 697 O O . ALA A 1 88 ? 3.335 -16.689 -6.956 1.00 80.50 88 ALA A O 1
ATOM 698 N N . ASP A 1 89 ? 3.683 -17.564 -8.993 1.00 71.94 89 ASP A N 1
ATOM 699 C CA . ASP A 1 89 ? 3.830 -18.924 -8.489 1.00 71.94 89 ASP A CA 1
ATOM 700 C C . ASP A 1 89 ? 5.134 -19.023 -7.683 1.00 71.94 89 ASP A C 1
ATOM 702 O O . ASP A 1 89 ? 6.199 -18.677 -8.197 1.00 71.94 89 ASP A O 1
ATOM 706 N N . ASP A 1 90 ? 5.083 -19.591 -6.472 1.00 62.28 90 ASP A N 1
ATOM 707 C CA . ASP A 1 90 ? 6.249 -19.777 -5.579 1.00 62.28 90 ASP A CA 1
ATOM 708 C C . ASP A 1 90 ? 7.437 -20.512 -6.236 1.00 62.28 90 ASP A C 1
ATOM 710 O O . ASP A 1 90 ? 8.568 -20.465 -5.754 1.00 62.28 90 ASP A O 1
ATOM 714 N N . LYS A 1 91 ? 7.187 -21.229 -7.338 1.00 57.72 91 LYS A N 1
ATOM 715 C CA . LYS A 1 91 ? 8.192 -21.994 -8.092 1.00 57.72 91 LYS A CA 1
ATOM 716 C C . LYS A 1 91 ? 8.852 -21.198 -9.219 1.00 57.72 91 LYS A C 1
ATOM 718 O O . LYS A 1 91 ? 9.845 -21.666 -9.774 1.00 57.72 91 LYS A O 1
ATOM 723 N N . SER A 1 92 ? 8.299 -20.044 -9.580 1.00 67.06 92 SER A N 1
ATOM 724 C CA . SER A 1 92 ? 8.810 -19.188 -10.647 1.00 67.06 92 SER A CA 1
ATOM 725 C C . SER A 1 92 ? 9.797 -18.166 -10.079 1.00 67.06 92 SER A C 1
ATOM 727 O O . SER A 1 92 ? 9.534 -17.517 -9.067 1.00 67.06 92 SER A O 1
ATOM 729 N N . GLN A 1 93 ? 10.973 -18.060 -10.702 1.00 78.44 93 GLN A N 1
ATOM 730 C CA . GLN A 1 93 ? 11.868 -16.930 -10.469 1.00 78.44 93 GLN A CA 1
ATOM 731 C C . GLN A 1 93 ? 11.273 -15.751 -11.234 1.00 78.44 93 GLN A C 1
ATOM 733 O O . GLN A 1 93 ? 11.123 -15.838 -12.450 1.00 78.44 93 GLN A O 1
ATOM 738 N N . TRP A 1 94 ? 10.897 -14.697 -10.519 1.00 85.25 94 TRP A N 1
ATOM 739 C CA . TRP A 1 94 ? 10.371 -13.475 -11.111 1.00 85.25 94 TRP A CA 1
ATOM 740 C C . TRP A 1 94 ? 11.151 -12.276 -10.594 1.00 85.25 94 TRP A C 1
ATOM 742 O O . TRP A 1 94 ? 11.635 -12.277 -9.455 1.00 85.25 94 TRP A O 1
ATOM 752 N N . GLN A 1 95 ? 11.262 -11.270 -11.455 1.00 86.88 95 GLN A N 1
ATOM 753 C CA . GLN A 1 95 ? 11.933 -10.008 -11.196 1.00 86.88 95 GLN A CA 1
ATOM 754 C C . GLN A 1 95 ? 11.033 -8.882 -11.701 1.00 86.88 95 GLN A C 1
ATOM 756 O O . GLN A 1 95 ? 10.355 -9.019 -12.711 1.00 86.88 95 GLN A O 1
ATOM 761 N N . ILE A 1 96 ? 10.967 -7.789 -10.955 1.00 87.12 96 ILE A N 1
ATOM 762 C CA . ILE A 1 96 ? 10.202 -6.601 -11.325 1.00 87.12 96 ILE A CA 1
ATOM 763 C C . ILE A 1 96 ? 11.120 -5.413 -11.141 1.00 87.12 96 ILE A C 1
ATOM 765 O O . ILE A 1 96 ? 11.647 -5.205 -10.046 1.00 87.12 96 ILE A O 1
ATOM 769 N N . PHE A 1 97 ? 11.266 -4.622 -12.192 1.00 87.56 97 PHE A N 1
ATOM 770 C CA . PHE A 1 97 ? 12.030 -3.387 -12.159 1.00 87.56 97 PHE A CA 1
ATOM 771 C C . PHE A 1 97 ? 11.073 -2.209 -11.990 1.00 87.56 97 PHE A C 1
ATOM 773 O O . PHE A 1 97 ? 10.076 -2.096 -12.698 1.00 87.56 97 PHE A O 1
ATOM 780 N N . LEU A 1 98 ? 11.344 -1.349 -11.010 1.00 86.50 98 LEU A N 1
ATOM 781 C CA . LEU A 1 98 ? 10.574 -0.130 -10.768 1.00 86.50 98 LEU A CA 1
ATOM 782 C C . LEU A 1 98 ? 11.516 1.062 -10.688 1.00 86.50 98 LEU A C 1
ATOM 784 O O . LEU A 1 98 ? 12.598 0.976 -10.111 1.00 86.50 98 LEU A O 1
ATOM 788 N N . GLN A 1 99 ? 11.066 2.206 -11.188 1.00 84.12 99 GLN A N 1
ATOM 789 C CA . GLN A 1 99 ? 11.764 3.471 -10.999 1.00 84.12 99 GLN A CA 1
ATOM 790 C C . GLN A 1 99 ? 11.229 4.169 -9.751 1.00 84.12 99 GLN A C 1
ATOM 792 O O . GLN A 1 99 ? 10.024 4.362 -9.602 1.00 84.12 99 GLN A O 1
ATOM 797 N N . THR A 1 100 ? 12.117 4.551 -8.834 1.00 82.75 100 THR A N 1
ATOM 798 C CA . THR A 1 100 ? 11.706 5.280 -7.632 1.00 82.75 100 THR A CA 1
ATOM 799 C C . THR A 1 100 ? 11.289 6.704 -7.997 1.00 82.75 100 THR A C 1
ATOM 801 O O . THR A 1 100 ? 12.045 7.395 -8.687 1.00 82.75 100 THR A O 1
ATOM 804 N N . PRO A 1 101 ? 10.153 7.209 -7.487 1.00 80.88 101 PRO A N 1
ATOM 805 C CA . PRO A 1 101 ? 9.734 8.565 -7.774 1.00 80.88 101 PRO A CA 1
ATOM 806 C C . PRO A 1 101 ? 10.724 9.555 -7.151 1.00 80.88 101 PRO A C 1
ATOM 808 O O . PRO A 1 101 ? 11.293 9.287 -6.092 1.00 80.88 101 PRO A O 1
ATOM 811 N N . PRO A 1 102 ? 10.891 10.748 -7.728 1.00 74.62 102 PRO A N 1
ATOM 812 C CA . PRO A 1 102 ? 11.698 11.804 -7.132 1.00 74.62 102 PRO A CA 1
ATOM 813 C C . PRO A 1 102 ? 11.037 12.286 -5.831 1.00 74.62 102 PRO A C 1
ATOM 815 O O . PRO A 1 102 ? 9.968 12.903 -5.833 1.00 74.62 102 PRO A O 1
ATOM 818 N N . LEU A 1 103 ? 11.656 11.996 -4.683 1.00 72.00 103 LEU A N 1
ATOM 819 C CA . LEU A 1 103 ? 11.068 12.274 -3.362 1.00 72.00 103 LEU A CA 1
ATOM 820 C C . LEU A 1 103 ? 11.463 13.632 -2.785 1.00 72.00 103 LEU A C 1
ATOM 822 O O . LEU A 1 103 ? 10.763 14.128 -1.891 1.00 72.00 103 LEU A O 1
ATOM 826 N N . ARG A 1 104 ? 12.565 14.220 -3.268 1.00 67.38 104 ARG A N 1
ATOM 827 C CA . ARG A 1 104 ? 13.109 15.491 -2.787 1.00 67.38 104 ARG A CA 1
ATOM 828 C C . ARG A 1 104 ? 12.807 16.624 -3.768 1.00 67.38 104 ARG A C 1
ATOM 830 O O . ARG A 1 104 ? 13.029 16.478 -4.966 1.00 67.38 104 ARG A O 1
ATOM 837 N N . PRO A 1 105 ? 12.319 17.776 -3.279 1.00 57.56 105 PRO A N 1
ATOM 838 C CA . PRO A 1 105 ? 12.264 18.972 -4.103 1.00 57.56 105 PRO A CA 1
ATOM 839 C C . PRO A 1 105 ? 13.694 19.416 -4.424 1.00 57.56 105 PRO A C 1
ATOM 841 O O . PRO A 1 105 ? 14.538 19.495 -3.528 1.00 57.56 105 PRO A O 1
ATOM 844 N N . GLN A 1 106 ? 13.961 19.713 -5.694 1.00 53.53 106 GLN A N 1
ATOM 845 C CA . GLN A 1 106 ? 15.265 20.197 -6.137 1.00 53.53 106 GLN A CA 1
ATOM 846 C C . GLN A 1 106 ? 15.638 21.478 -5.378 1.00 53.53 106 GLN A C 1
ATOM 848 O O . GLN A 1 106 ? 14.889 22.457 -5.377 1.00 53.53 106 GLN A O 1
ATOM 853 N N . ALA A 1 107 ? 16.818 21.498 -4.761 1.00 46.41 107 ALA A N 1
ATOM 854 C CA . ALA A 1 107 ? 17.497 22.758 -4.508 1.00 46.41 107 ALA A CA 1
ATOM 855 C C . ALA A 1 107 ? 18.086 23.188 -5.853 1.00 46.41 107 ALA A C 1
ATOM 857 O O . ALA A 1 107 ? 19.087 22.629 -6.291 1.00 46.41 107 ALA A O 1
ATOM 858 N N . SER A 1 108 ? 17.428 24.113 -6.551 1.00 39.72 108 SER A N 1
ATOM 859 C CA . SER A 1 108 ? 17.982 24.710 -7.765 1.00 39.72 108 SER A CA 1
ATOM 860 C C . SER A 1 108 ? 19.340 25.332 -7.425 1.00 39.72 108 SER A C 1
ATOM 862 O O . SER A 1 108 ? 19.395 26.335 -6.707 1.00 39.72 108 SER A O 1
ATOM 864 N N . SER A 1 109 ? 20.434 24.728 -7.884 1.00 38.94 109 SER A N 1
ATOM 865 C CA . SER A 1 109 ? 21.749 25.352 -7.811 1.00 38.94 109 SER A CA 1
ATOM 866 C C . SER A 1 109 ? 21.837 26.432 -8.891 1.00 38.94 109 SER A C 1
ATOM 868 O O . SER A 1 109 ? 21.768 26.119 -10.075 1.00 38.94 109 SER A O 1
ATOM 870 N N . GLU A 1 110 ? 22.018 27.670 -8.423 1.00 41.62 110 GLU A N 1
ATOM 871 C CA . GLU A 1 110 ? 22.542 28.853 -9.126 1.00 41.62 110 GLU A CA 1
ATOM 872 C C . GLU A 1 110 ? 21.605 29.622 -10.080 1.00 41.62 110 GLU A C 1
ATOM 874 O O . GLU A 1 110 ? 21.311 29.200 -11.190 1.00 41.62 110 GLU A O 1
ATOM 879 N N . ALA A 1 111 ? 21.199 30.833 -9.673 1.00 34.53 111 ALA A N 1
ATOM 880 C CA . ALA A 1 111 ? 21.841 32.094 -10.091 1.00 34.53 111 ALA A CA 1
ATOM 881 C C . ALA A 1 111 ? 20.891 33.298 -9.898 1.00 34.53 111 ALA A C 1
ATOM 883 O O . ALA A 1 111 ? 19.750 33.287 -10.347 1.00 34.53 111 ALA A O 1
ATOM 884 N N . TYR A 1 112 ? 21.384 34.334 -9.208 1.00 38.31 112 TYR A N 1
ATOM 885 C CA . TYR A 1 112 ? 20.928 35.733 -9.210 1.00 38.31 112 TYR A CA 1
ATOM 886 C C . TYR A 1 112 ? 19.526 36.024 -9.771 1.00 38.31 112 TYR A C 1
ATOM 888 O O . TYR A 1 112 ? 19.359 36.463 -10.903 1.00 38.31 112 TYR A O 1
ATOM 896 N N . SER A 1 113 ? 18.507 35.895 -8.930 1.00 36.84 113 SER A N 1
ATOM 897 C CA . SER A 1 113 ? 17.284 36.682 -9.065 1.00 36.84 113 SER A CA 1
ATOM 898 C C . SER A 1 113 ? 16.726 36.897 -7.668 1.00 36.84 113 S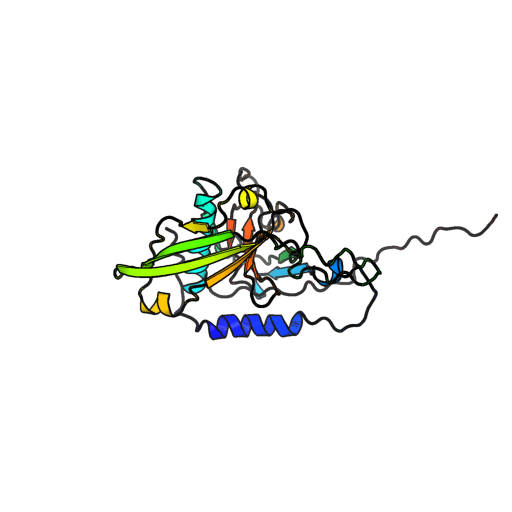ER A C 1
ATOM 900 O O . SER A 1 113 ? 16.149 35.998 -7.060 1.00 36.84 113 SER A O 1
ATOM 902 N N . LEU A 1 114 ? 16.918 38.110 -7.150 1.00 39.94 114 LEU A N 1
ATOM 903 C CA . LEU A 1 114 ? 16.401 38.596 -5.864 1.00 39.94 114 LEU A CA 1
ATOM 904 C C . LEU A 1 114 ? 14.856 38.659 -5.810 1.00 39.94 114 LEU A C 1
ATOM 906 O O . LEU A 1 114 ? 14.289 39.199 -4.867 1.00 39.94 114 LEU A O 1
ATOM 910 N N . GLU A 1 115 ? 14.174 38.059 -6.786 1.00 37.50 115 GLU A N 1
ATOM 911 C CA . GLU A 1 115 ? 12.717 37.980 -6.908 1.00 37.50 115 GLU A CA 1
ATOM 912 C C . GLU A 1 115 ? 12.172 36.554 -6.673 1.00 37.50 115 GLU A C 1
ATOM 914 O O . GLU A 1 115 ? 10.969 36.369 -6.505 1.00 37.50 115 GLU A O 1
ATOM 919 N N . ALA A 1 116 ? 13.032 35.531 -6.546 1.00 40.03 116 ALA A N 1
ATOM 920 C CA . ALA A 1 116 ? 12.614 34.137 -6.328 1.00 40.03 116 ALA A CA 1
ATOM 921 C C . ALA A 1 116 ? 12.375 33.758 -4.845 1.00 40.03 116 ALA A C 1
ATOM 923 O O . ALA A 1 116 ? 12.300 32.580 -4.497 1.00 40.03 116 ALA A O 1
ATOM 924 N N . LEU A 1 117 ? 12.233 34.740 -3.946 1.00 36.22 117 LEU A N 1
ATOM 925 C CA . LEU A 1 117 ? 11.825 34.517 -2.546 1.00 36.22 117 LEU A CA 1
ATOM 926 C C . LEU A 1 117 ? 10.298 34.400 -2.370 1.00 36.22 117 LEU A C 1
ATOM 928 O O . LEU A 1 117 ? 9.810 34.187 -1.259 1.00 36.22 117 LEU A O 1
ATOM 932 N N . GLY A 1 118 ? 9.529 34.482 -3.458 1.00 33.97 118 GLY A N 1
ATOM 933 C CA . GLY A 1 118 ? 8.080 34.322 -3.456 1.00 33.97 118 GLY A CA 1
ATOM 934 C C . GLY A 1 118 ? 7.638 32.913 -3.845 1.00 33.97 118 GLY A C 1
ATOM 935 O O . GLY A 1 118 ? 7.541 32.590 -5.021 1.00 33.97 118 GLY A O 1
ATOM 936 N N . SER A 1 119 ? 7.262 32.110 -2.851 1.00 36.84 119 SER A N 1
ATOM 937 C CA . SER A 1 119 ? 6.568 30.815 -2.965 1.00 36.84 119 SER A CA 1
ATOM 938 C C . SER A 1 119 ? 7.418 29.600 -3.376 1.00 36.84 119 SER A C 1
ATOM 940 O O . SER A 1 119 ? 7.416 29.135 -4.513 1.00 36.84 119 SER A O 1
ATOM 942 N N . LYS A 1 120 ? 8.015 28.935 -2.374 1.00 43.22 120 LYS A N 1
ATOM 943 C CA . LYS A 1 120 ? 8.113 27.467 -2.414 1.00 43.22 120 LYS A CA 1
ATOM 944 C C . LYS A 1 120 ? 6.685 26.948 -2.609 1.00 43.22 120 LYS A C 1
ATOM 946 O O . LYS A 1 120 ? 5.917 26.935 -1.645 1.00 43.22 120 LYS A O 1
ATOM 951 N N . LYS A 1 121 ? 6.287 26.614 -3.842 1.00 47.78 121 LYS A N 1
ATOM 952 C CA . LYS A 1 121 ? 4.988 25.988 -4.118 1.00 47.78 121 LYS A CA 1
ATOM 953 C C . LYS A 1 121 ? 4.914 24.739 -3.244 1.00 47.78 121 LYS A C 1
ATOM 955 O O . LYS A 1 121 ? 5.641 23.780 -3.478 1.00 47.78 121 LYS A O 1
ATOM 960 N N . LYS A 1 122 ? 4.103 24.785 -2.180 1.00 55.97 122 LYS A N 1
ATOM 961 C CA . LYS A 1 122 ? 3.846 23.615 -1.338 1.00 55.97 122 LYS A CA 1
ATOM 962 C C . LYS A 1 122 ? 3.320 22.529 -2.265 1.00 55.97 122 LYS A C 1
ATOM 964 O O . LYS A 1 122 ? 2.293 22.741 -2.907 1.00 55.97 122 LYS A O 1
ATOM 969 N N . THR A 1 123 ? 4.026 21.405 -2.348 1.00 62.22 123 THR A N 1
ATOM 970 C CA . THR A 1 123 ? 3.541 20.223 -3.057 1.00 62.22 123 THR A CA 1
ATOM 971 C C . THR A 1 123 ? 2.132 19.925 -2.538 1.00 62.22 123 THR A C 1
ATOM 973 O O . THR A 1 123 ? 1.957 19.848 -1.315 1.00 62.22 123 THR A O 1
ATOM 976 N N . PRO A 1 124 ? 1.111 19.852 -3.408 1.00 70.94 124 PRO A N 1
ATOM 977 C CA . PRO A 1 124 ? -0.262 19.681 -2.961 1.00 70.94 124 PRO A CA 1
ATOM 978 C C . PRO A 1 124 ? -0.364 18.333 -2.250 1.00 70.94 124 PRO A C 1
ATOM 980 O O . PRO A 1 124 ? -0.234 17.288 -2.875 1.00 70.94 124 PRO A O 1
ATOM 983 N N . SER A 1 125 ? -0.554 18.360 -0.932 1.00 84.50 125 SER A N 1
ATOM 984 C CA . SER A 1 125 ? -0.772 17.152 -0.138 1.00 84.50 125 SER A CA 1
ATOM 985 C C . SER A 1 125 ? -2.230 17.079 0.282 1.00 84.50 125 SER A C 1
ATOM 987 O O . SER A 1 125 ? -2.835 18.104 0.608 1.00 84.50 125 SER A O 1
ATOM 989 N N . LYS A 1 126 ? -2.790 15.874 0.238 1.00 91.44 126 LYS A N 1
ATOM 990 C CA . LYS A 1 126 ? -4.152 15.571 0.665 1.00 91.44 126 LYS A CA 1
ATOM 991 C C . LYS A 1 126 ? -4.066 14.816 1.977 1.00 91.44 126 LYS A C 1
ATOM 993 O O . LYS A 1 126 ? -3.353 13.818 2.064 1.00 91.44 126 LYS A O 1
ATOM 998 N N . LEU A 1 127 ? -4.746 15.314 2.997 1.00 92.00 127 LEU A N 1
ATOM 999 C CA . LEU A 1 127 ? -4.836 14.660 4.289 1.00 92.00 127 LEU A CA 1
ATOM 1000 C C . LEU A 1 127 ? -6.167 13.922 4.380 1.00 92.00 127 LEU A C 1
ATOM 1002 O O . LEU A 1 127 ? -7.247 14.469 4.164 1.00 92.00 127 LEU A O 1
ATOM 1006 N N . LEU A 1 128 ? -6.064 12.662 4.740 1.00 92.62 128 LEU A N 1
ATOM 1007 C CA . LEU A 1 128 ? -7.166 11.756 4.933 1.00 92.62 128 LEU A CA 1
ATOM 1008 C C . LEU A 1 128 ? -7.230 11.351 6.401 1.00 92.62 128 LEU A C 1
ATOM 1010 O O . LEU A 1 128 ? -6.206 11.031 7.006 1.00 92.62 128 LEU A O 1
ATOM 1014 N N . ARG A 1 129 ? -8.450 11.266 6.930 1.00 94.56 129 ARG A N 1
ATOM 1015 C CA . ARG A 1 129 ? -8.746 10.594 8.198 1.00 94.56 129 ARG A CA 1
ATOM 1016 C C . ARG A 1 129 ? -9.533 9.318 7.915 1.00 94.56 129 ARG A C 1
ATOM 1018 O O . ARG A 1 129 ? -10.530 9.356 7.193 1.00 94.56 129 ARG A O 1
ATOM 1025 N N . VAL A 1 130 ? -9.096 8.199 8.478 1.00 93.69 130 VAL A N 1
ATOM 1026 C CA . VAL A 1 130 ? -9.766 6.901 8.363 1.00 93.69 130 VAL A CA 1
ATOM 1027 C C . VAL A 1 130 ? -10.158 6.439 9.761 1.00 93.69 130 VAL A C 1
ATOM 1029 O O . VAL A 1 130 ? -9.278 6.117 10.561 1.00 93.69 130 VAL A O 1
ATOM 1032 N N . PRO A 1 131 ? -11.462 6.407 10.078 1.00 94.81 131 PRO A N 1
ATOM 1033 C CA . PRO A 1 131 ? -11.952 5.763 11.288 1.00 94.81 131 PRO A CA 1
ATOM 1034 C C . PRO A 1 131 ? -11.718 4.250 11.180 1.00 94.81 131 PRO A C 1
ATOM 1036 O O . PRO A 1 131 ? -12.156 3.639 10.207 1.00 94.81 131 PRO A O 1
ATOM 1039 N N . VAL A 1 132 ? -11.052 3.636 12.154 1.00 93.44 132 VAL A N 1
ATOM 1040 C CA . VAL A 1 132 ? -10.744 2.199 12.177 1.00 93.44 132 VAL A CA 1
ATOM 1041 C C . VAL A 1 132 ? -11.375 1.559 13.406 1.00 93.44 132 VAL A C 1
ATOM 1043 O O . VAL A 1 132 ? -11.149 2.008 14.527 1.00 93.44 132 VAL A O 1
ATOM 1046 N N . TYR A 1 133 ? -12.155 0.500 13.190 1.00 94.25 133 TYR A N 1
ATOM 1047 C CA . TYR A 1 133 ? -12.762 -0.292 14.257 1.00 94.25 133 TYR A CA 1
ATOM 1048 C C . TYR A 1 133 ? -12.143 -1.688 14.322 1.00 94.25 133 TYR A C 1
ATOM 1050 O O . TYR A 1 133 ? -12.084 -2.396 13.308 1.00 94.25 133 TYR A O 1
ATOM 1058 N N . GLY A 1 134 ? -11.709 -2.077 15.520 1.00 91.56 134 GLY A N 1
ATOM 1059 C CA . GLY A 1 134 ? -11.273 -3.436 15.831 1.00 91.56 134 GLY A CA 1
ATOM 1060 C C . GLY A 1 134 ? -12.442 -4.405 16.013 1.00 91.56 134 GLY A C 1
ATOM 1061 O O . GLY A 1 134 ? -13.606 -4.002 16.113 1.00 91.56 134 GLY A O 1
ATOM 1062 N N . GLN A 1 135 ? -12.131 -5.700 16.081 1.00 90.94 135 GLN A N 1
ATOM 1063 C CA . GLN A 1 135 ? -13.141 -6.748 16.285 1.00 90.94 135 GLN A CA 1
ATOM 1064 C C . GLN A 1 135 ? -13.804 -6.686 17.671 1.00 90.94 135 GLN A C 1
ATOM 1066 O O . GLN A 1 135 ? -14.941 -7.117 17.840 1.00 90.94 135 GLN A O 1
ATOM 1071 N N . ASP A 1 136 ? -13.096 -6.131 18.651 1.00 91.88 136 ASP A N 1
ATOM 1072 C CA . ASP A 1 136 ? -13.529 -5.909 20.033 1.00 91.88 136 ASP A CA 1
ATOM 1073 C C . ASP A 1 136 ? -14.313 -4.597 20.215 1.00 91.88 136 ASP A C 1
ATOM 1075 O O . ASP A 1 136 ? -14.723 -4.263 21.325 1.00 91.88 136 ASP A O 1
ATOM 1079 N N . GLY A 1 137 ? -14.546 -3.851 19.130 1.00 90.88 137 GLY A N 1
ATOM 1080 C CA . GLY A 1 137 ? -15.220 -2.555 19.162 1.00 90.88 137 GLY A CA 1
ATOM 1081 C C . GLY A 1 137 ? -14.305 -1.379 19.512 1.00 90.88 137 GLY A C 1
ATOM 1082 O O . GLY A 1 137 ? -14.801 -0.254 19.598 1.00 90.88 137 GLY A O 1
ATOM 1083 N N . SER A 1 138 ? -12.995 -1.605 19.672 1.00 92.56 138 SER A N 1
ATOM 1084 C CA . SER A 1 138 ? -12.008 -0.533 19.836 1.00 92.56 138 SER A CA 1
ATOM 1085 C C . SER A 1 138 ? -12.020 0.432 18.645 1.00 92.56 138 SER A C 1
ATOM 1087 O O . SER A 1 138 ? -12.318 0.045 17.511 1.00 92.56 138 SER A O 1
ATOM 1089 N N . TYR A 1 139 ? -11.720 1.707 18.908 1.00 94.56 139 TYR A N 1
ATOM 1090 C CA . TYR A 1 139 ? -11.747 2.783 17.918 1.00 94.56 139 TYR A CA 1
ATOM 1091 C C . TYR A 1 139 ? -10.388 3.463 17.807 1.00 94.56 139 TYR A C 1
ATOM 1093 O O . TYR A 1 139 ? -9.837 3.940 18.799 1.00 94.56 139 TYR A O 1
ATOM 1101 N N . PHE A 1 140 ? -9.907 3.586 16.575 1.00 92.94 140 PHE A N 1
ATOM 1102 C CA . PHE A 1 140 ? -8.698 4.315 16.230 1.00 92.94 140 PHE A CA 1
ATOM 1103 C C . PHE A 1 140 ? -8.977 5.277 15.092 1.00 92.94 140 PHE A C 1
ATOM 1105 O O . PHE A 1 140 ? -9.783 5.013 14.203 1.00 92.94 140 PHE A O 1
ATOM 1112 N N . GLU A 1 141 ? -8.263 6.393 15.088 1.00 93.44 141 GLU A N 1
ATOM 1113 C CA . GLU A 1 141 ? -8.272 7.308 13.962 1.00 93.44 141 GLU A CA 1
ATOM 1114 C C . GLU A 1 141 ? -6.908 7.297 13.287 1.00 93.44 141 GLU A C 1
ATOM 1116 O O . GLU A 1 141 ? -5.900 7.676 13.887 1.00 93.44 141 GLU A O 1
ATOM 1121 N N . TRP A 1 142 ? -6.878 6.849 12.035 1.00 92.69 142 TRP A N 1
ATOM 1122 C CA . TRP A 1 142 ? -5.665 6.846 11.231 1.00 92.69 142 TRP A CA 1
ATOM 1123 C C . TRP A 1 142 ? -5.614 8.073 10.332 1.00 92.69 142 TRP A C 1
ATOM 1125 O O . TRP A 1 142 ? -6.575 8.419 9.648 1.00 92.69 142 TRP A O 1
ATOM 1135 N N . LEU A 1 143 ? -4.461 8.724 10.318 1.00 92.88 143 LEU A N 1
ATOM 1136 C CA . LEU A 1 143 ? -4.132 9.854 9.472 1.00 92.88 143 LEU A CA 1
ATOM 1137 C C . LEU A 1 143 ? -3.292 9.356 8.303 1.00 92.88 143 LEU A C 1
ATOM 1139 O O . LEU A 1 143 ? -2.275 8.694 8.485 1.00 92.88 143 LEU A O 1
ATOM 1143 N N . THR A 1 144 ? -3.708 9.671 7.086 1.00 92.38 144 THR A N 1
ATOM 1144 C CA . THR A 1 144 ? -2.968 9.315 5.876 1.00 92.38 144 THR A CA 1
ATOM 1145 C C . THR A 1 144 ? -2.740 10.560 5.043 1.00 92.38 144 THR A C 1
ATOM 1147 O O . THR A 1 144 ? -3.679 11.272 4.709 1.00 92.38 144 THR A O 1
ATOM 1150 N N . GLN A 1 145 ? -1.493 10.841 4.695 1.00 92.62 145 GLN A N 1
ATOM 1151 C CA . GLN A 1 145 ? -1.139 11.939 3.810 1.00 92.62 145 GLN A CA 1
ATOM 1152 C C . GLN A 1 145 ? -0.772 11.383 2.437 1.00 92.62 145 GLN A C 1
ATOM 1154 O O . GLN A 1 145 ? 0.161 10.594 2.324 1.00 92.62 145 GLN A O 1
ATOM 1159 N N . LEU A 1 146 ? -1.471 11.829 1.398 1.00 92.19 146 LEU A N 1
ATOM 1160 C CA . LEU A 1 146 ? -1.146 11.539 0.005 1.00 92.19 146 LEU A CA 1
ATOM 1161 C C . LEU A 1 146 ? -0.440 12.750 -0.598 1.00 92.19 146 LEU A C 1
ATOM 1163 O O . LEU A 1 146 ? -0.928 13.879 -0.485 1.00 92.19 146 LEU A O 1
ATOM 1167 N N . ARG A 1 147 ? 0.702 12.534 -1.241 1.00 90.44 147 ARG A N 1
ATOM 1168 C CA . ARG A 1 147 ? 1.428 13.571 -1.980 1.00 90.44 147 ARG A CA 1
ATOM 1169 C C . ARG A 1 147 ? 1.829 13.050 -3.362 1.00 90.44 147 ARG A C 1
ATOM 1171 O O . ARG A 1 147 ? 2.141 11.871 -3.478 1.00 90.44 147 ARG A O 1
ATOM 1178 N N . PRO A 1 148 ? 1.842 13.893 -4.402 1.00 89.69 148 PRO A N 1
ATOM 1179 C CA . PRO A 1 148 ? 2.489 13.531 -5.655 1.00 89.69 148 PRO A CA 1
ATOM 1180 C C . PRO A 1 148 ? 4.021 13.490 -5.472 1.00 89.69 148 PRO A C 1
ATOM 1182 O O . PRO A 1 148 ? 4.533 13.975 -4.446 1.00 89.69 148 PRO A O 1
ATOM 1185 N N . PRO A 1 149 ? 4.762 12.954 -6.457 1.00 85.12 149 PRO A N 1
ATOM 1186 C CA . PRO A 1 149 ? 6.212 13.082 -6.520 1.00 85.12 149 PRO A CA 1
ATOM 1187 C C . PRO A 1 149 ? 6.659 14.550 -6.449 1.00 85.12 149 PRO A C 1
ATOM 1189 O O . PRO A 1 149 ? 5.903 15.477 -6.754 1.00 85.12 149 PRO A O 1
ATOM 1192 N N . ALA A 1 150 ? 7.896 14.786 -6.008 1.00 78.31 150 ALA A N 1
ATOM 1193 C CA . ALA A 1 150 ? 8.441 16.136 -5.862 1.00 78.31 150 ALA A CA 1
ATOM 1194 C C . ALA A 1 150 ? 8.660 16.835 -7.215 1.00 78.31 150 ALA A C 1
ATOM 1196 O O . ALA A 1 150 ? 8.576 18.063 -7.289 1.00 78.31 150 ALA A O 1
ATOM 1197 N N . SER A 1 151 ? 8.892 16.058 -8.271 1.00 71.06 151 SER A N 1
ATOM 1198 C CA . SER A 1 151 ? 8.838 16.495 -9.664 1.00 71.06 151 SER A CA 1
ATOM 1199 C C . SER A 1 151 ? 7.957 15.539 -10.457 1.00 71.06 151 SER A C 1
ATOM 1201 O O . SER A 1 151 ? 8.087 14.332 -10.303 1.00 71.06 151 SER A O 1
ATOM 1203 N N . GLY A 1 152 ? 7.072 16.077 -11.289 1.00 68.62 152 GLY A N 1
ATOM 1204 C CA . GLY A 1 152 ? 6.079 15.299 -12.030 1.00 68.62 152 GLY A CA 1
ATOM 1205 C C . GLY A 1 152 ? 4.716 15.979 -12.005 1.00 68.62 152 GLY A C 1
ATOM 1206 O O . GLY A 1 152 ? 4.515 16.972 -11.290 1.00 68.62 152 GLY A O 1
ATOM 1207 N N . THR A 1 153 ? 3.781 15.467 -12.801 1.00 73.94 153 THR A N 1
ATOM 1208 C CA . THR A 1 153 ? 2.413 15.990 -12.809 1.00 73.94 153 THR A CA 1
ATOM 1209 C C . THR A 1 153 ? 1.588 15.211 -11.787 1.00 73.94 153 THR A C 1
ATOM 1211 O O . THR A 1 153 ? 1.515 13.992 -11.874 1.00 73.94 153 THR A O 1
ATOM 1214 N N . PRO A 1 154 ? 0.933 15.864 -10.807 1.00 82.56 154 PRO A N 1
ATOM 1215 C CA . PRO A 1 154 ? 0.080 15.141 -9.874 1.00 82.56 154 PRO A CA 1
ATOM 1216 C C . PRO A 1 154 ? -1.036 14.402 -10.628 1.00 82.56 154 PRO A C 1
ATOM 1218 O O . PRO A 1 154 ? -1.669 15.023 -11.491 1.00 82.56 154 PRO A O 1
ATOM 1221 N N . PRO A 1 155 ? -1.356 13.146 -10.274 1.00 86.06 155 PRO A N 1
ATOM 1222 C CA . PRO A 1 155 ? -2.447 12.417 -10.909 1.00 86.06 155 PRO A CA 1
ATOM 1223 C C . PRO A 1 155 ? -3.765 13.204 -10.872 1.00 86.06 155 PRO A C 1
ATOM 1225 O O . PRO A 1 155 ? -4.087 13.842 -9.864 1.00 86.06 155 PRO A O 1
ATOM 1228 N N . LYS A 1 156 ? -4.554 13.174 -11.956 1.00 87.31 156 LYS A N 1
ATOM 1229 C CA . LYS A 1 156 ? -5.796 13.974 -12.058 1.00 87.31 156 LYS A CA 1
ATOM 1230 C C . LYS A 1 156 ? -6.769 13.686 -10.912 1.00 87.31 156 LYS A C 1
ATOM 1232 O O . LYS A 1 156 ? -7.308 14.622 -10.325 1.00 87.31 156 LYS A O 1
ATOM 1237 N N . TRP A 1 157 ? -6.942 12.412 -10.562 1.00 88.19 157 TRP A N 1
ATOM 1238 C CA . TRP A 1 157 ? -7.796 11.992 -9.449 1.00 88.19 157 TRP A CA 1
ATOM 1239 C C . TRP A 1 157 ? -7.297 12.564 -8.111 1.00 88.19 157 TRP A C 1
ATOM 1241 O O . TRP A 1 157 ? -8.095 13.034 -7.303 1.00 88.19 157 TRP A O 1
ATOM 1251 N N . LEU A 1 158 ? -5.975 12.632 -7.898 1.00 89.81 158 LEU A N 1
ATOM 1252 C CA . LEU A 1 158 ? -5.390 13.189 -6.676 1.00 89.81 158 LEU A CA 1
ATOM 1253 C C . LEU A 1 158 ? -5.685 14.685 -6.569 1.00 89.81 158 LEU A C 1
ATOM 1255 O O . LEU A 1 158 ? -5.957 15.182 -5.479 1.00 89.81 158 LEU A O 1
ATOM 1259 N N . GLN A 1 159 ? -5.667 15.412 -7.689 1.00 87.69 159 GLN A N 1
ATOM 1260 C CA . GLN A 1 159 ? -6.000 16.839 -7.714 1.00 87.69 159 GLN A CA 1
ATOM 1261 C C . GLN A 1 159 ? -7.472 17.100 -7.362 1.00 87.69 159 GLN A C 1
ATOM 1263 O O . GLN A 1 159 ? -7.762 18.089 -6.686 1.00 87.69 159 GLN A O 1
ATOM 1268 N N . GLN A 1 160 ? -8.370 16.205 -7.782 1.00 88.62 160 GLN A N 1
ATOM 1269 C CA . GLN A 1 160 ? -9.817 16.293 -7.556 1.00 88.62 160 GLN A CA 1
ATOM 1270 C C . GLN A 1 160 ? -10.230 15.969 -6.114 1.00 88.62 160 GLN A C 1
ATOM 1272 O O . GLN A 1 160 ? -11.287 16.420 -5.670 1.00 88.62 160 GLN A O 1
ATOM 1277 N N . LEU A 1 161 ? -9.404 15.235 -5.362 1.00 88.31 161 LEU A N 1
ATOM 1278 C CA . LEU A 1 161 ? -9.692 14.935 -3.961 1.00 88.31 161 LEU A CA 1
ATOM 1279 C C . LEU A 1 161 ? -9.722 16.211 -3.097 1.00 88.31 161 LEU A C 1
ATOM 1281 O O . LEU A 1 161 ? -8.880 17.105 -3.271 1.00 88.31 161 LEU A O 1
ATOM 1285 N N . PRO A 1 162 ? -10.623 16.304 -2.102 1.00 89.62 162 PRO A N 1
ATOM 1286 C CA . PRO A 1 162 ? -10.589 17.382 -1.120 1.00 89.62 162 PRO A CA 1
ATOM 1287 C C . PRO A 1 162 ? -9.261 17.393 -0.351 1.00 89.62 162 PRO A C 1
ATOM 1289 O O . PRO A 1 162 ? -8.664 16.351 -0.096 1.00 89.62 162 PRO A O 1
ATOM 1292 N N . ASN A 1 163 ? -8.792 18.576 0.059 1.00 87.31 163 ASN A N 1
ATOM 1293 C CA . ASN A 1 163 ? -7.530 18.696 0.808 1.00 87.31 163 ASN A CA 1
ATOM 1294 C C . ASN A 1 163 ? -7.567 17.976 2.159 1.00 87.31 163 ASN A C 1
ATOM 1296 O O . ASN A 1 163 ? -6.543 17.459 2.588 1.00 87.31 163 ASN A O 1
ATOM 1300 N N . ASN A 1 164 ? -8.735 17.961 2.800 1.00 88.88 164 ASN A N 1
ATOM 1301 C CA . ASN A 1 164 ? -9.011 17.221 4.019 1.00 88.88 164 ASN A CA 1
ATOM 1302 C C . ASN A 1 164 ? -10.321 16.465 3.811 1.00 88.88 164 ASN A C 1
ATOM 1304 O O . ASN A 1 164 ? -11.339 17.098 3.526 1.00 88.88 164 ASN A O 1
ATOM 1308 N N . PHE A 1 165 ? -10.315 15.145 3.955 1.00 89.56 165 PHE A N 1
ATOM 1309 C CA . PHE A 1 165 ? -11.540 14.350 3.896 1.00 89.56 165 PHE A CA 1
ATOM 1310 C C . PHE A 1 165 ? -11.488 13.166 4.856 1.00 89.56 165 PHE A C 1
ATOM 1312 O O . PHE A 1 165 ? -10.428 12.786 5.358 1.00 89.56 165 PHE A O 1
ATOM 1319 N N . VAL A 1 166 ? -12.666 12.623 5.150 1.00 91.50 166 VAL A N 1
ATOM 1320 C CA . VAL A 1 166 ? -12.846 11.482 6.046 1.00 91.50 166 VAL A CA 1
ATOM 1321 C C . VAL A 1 166 ? -13.403 10.333 5.221 1.00 91.50 166 VAL A C 1
ATOM 1323 O O . VAL A 1 166 ? -14.427 10.497 4.558 1.00 91.50 166 VAL A O 1
ATOM 1326 N N . LEU A 1 167 ? -12.727 9.186 5.246 1.00 90.38 167 LEU A N 1
ATOM 1327 C CA . LEU A 1 167 ? -13.265 7.967 4.650 1.00 90.38 167 LEU A CA 1
ATOM 1328 C C . LEU A 1 167 ? -14.321 7.330 5.546 1.00 90.38 167 LEU A C 1
ATOM 1330 O O . LEU A 1 167 ? -14.390 7.571 6.750 1.00 90.38 167 LEU A O 1
ATOM 1334 N N . SER A 1 168 ? -15.124 6.454 4.946 1.00 90.94 168 SER A N 1
ATOM 1335 C CA . SER A 1 168 ? -15.975 5.553 5.713 1.00 90.94 168 SER A CA 1
ATOM 1336 C C . SER A 1 168 ? -15.137 4.689 6.658 1.00 90.94 168 SER A C 1
ATOM 1338 O O . SER A 1 168 ? -13.945 4.464 6.445 1.00 90.94 168 SER A O 1
ATOM 1340 N N . ALA A 1 169 ? -15.770 4.211 7.723 1.00 91.94 169 ALA A N 1
ATOM 1341 C CA . ALA A 1 169 ? -15.092 3.422 8.733 1.00 91.94 169 ALA A CA 1
ATOM 1342 C C . ALA A 1 169 ? -14.544 2.099 8.165 1.00 91.94 169 ALA A C 1
ATOM 1344 O O . ALA A 1 169 ? -15.290 1.312 7.577 1.00 91.94 169 ALA A O 1
ATOM 1345 N N . LEU A 1 170 ? -13.258 1.838 8.395 1.00 90.88 170 LEU A N 1
ATOM 1346 C CA . LEU A 1 170 ? -12.602 0.567 8.119 1.00 90.88 170 LEU A CA 1
ATOM 1347 C C . LEU A 1 170 ? -12.837 -0.382 9.298 1.00 90.88 170 LEU A C 1
ATOM 1349 O O . LEU A 1 170 ? -12.439 -0.098 10.425 1.00 90.88 170 LEU A O 1
ATOM 1353 N N . ARG A 1 171 ? -13.476 -1.524 9.047 1.00 91.12 171 ARG A N 1
ATOM 1354 C CA . ARG A 1 171 ? -13.641 -2.585 10.049 1.00 91.12 171 ARG A CA 1
ATOM 1355 C C . ARG A 1 171 ? -12.574 -3.643 9.840 1.00 91.12 171 ARG A C 1
ATOM 1357 O O . ARG A 1 171 ? -12.374 -4.091 8.713 1.00 91.12 171 ARG A O 1
ATOM 1364 N N . THR A 1 172 ? -11.917 -4.041 10.920 1.00 87.69 172 THR A N 1
ATOM 1365 C CA . THR A 1 172 ? -10.796 -4.978 10.872 1.00 87.69 172 THR A CA 1
ATOM 1366 C C . THR A 1 172 ? -11.025 -6.141 11.837 1.00 87.69 172 THR A C 1
ATOM 1368 O O . THR A 1 172 ? -11.691 -5.965 12.857 1.00 87.69 172 THR A O 1
ATOM 1371 N N . PRO A 1 173 ? -10.474 -7.331 11.548 1.00 86.38 173 PRO A N 1
ATOM 1372 C CA . PRO A 1 173 ? -10.550 -8.477 12.452 1.00 86.38 173 PRO A CA 1
ATOM 1373 C C . PRO A 1 173 ? -9.543 -8.393 13.616 1.00 86.38 173 PRO A C 1
ATOM 1375 O O . PRO A 1 173 ? -9.376 -9.358 14.352 1.00 86.38 173 PRO A O 1
ATOM 1378 N N . TYR A 1 174 ? -8.816 -7.284 13.765 1.00 86.94 174 TYR A N 1
ATOM 1379 C CA . TYR A 1 174 ? -7.731 -7.161 14.736 1.00 86.94 174 TYR A CA 1
ATOM 1380 C C . TYR A 1 174 ? -8.226 -6.562 16.058 1.00 86.94 174 TYR A C 1
ATOM 1382 O O . TYR A 1 174 ? -9.191 -5.797 16.081 1.00 86.94 174 TYR A O 1
ATOM 1390 N N . THR A 1 175 ? -7.591 -6.957 17.163 1.00 88.25 175 THR A N 1
ATOM 1391 C CA . THR A 1 175 ? -7.866 -6.441 18.514 1.00 88.25 175 THR A CA 1
ATOM 1392 C C . THR A 1 175 ? -7.195 -5.093 18.744 1.00 88.25 175 THR A C 1
ATOM 1394 O O . THR A 1 175 ? -6.281 -4.711 18.010 1.00 88.25 175 THR A O 1
ATOM 1397 N N . GLU A 1 176 ? -7.594 -4.412 19.815 1.00 89.50 176 GLU A N 1
ATOM 1398 C CA . GLU A 1 176 ? -6.968 -3.173 20.269 1.00 89.50 176 GLU A CA 1
ATOM 1399 C C . GLU A 1 176 ? -5.441 -3.303 20.413 1.00 89.50 176 GLU A C 1
ATOM 1401 O O . GLU A 1 176 ? -4.708 -2.456 19.915 1.00 89.50 176 GLU A O 1
ATOM 1406 N N . GLU A 1 177 ? -4.954 -4.394 21.013 1.00 86.88 177 GLU A N 1
ATOM 1407 C CA . GLU A 1 177 ? -3.518 -4.662 21.209 1.00 86.88 177 GLU A CA 1
ATOM 1408 C C . GLU A 1 177 ? -2.736 -4.634 19.887 1.00 86.88 177 GLU A C 1
ATOM 1410 O O . GLU A 1 177 ? -1.680 -4.008 19.785 1.00 86.88 177 GLU A O 1
ATOM 1415 N N . ILE A 1 178 ? -3.284 -5.273 18.849 1.00 83.75 178 ILE A N 1
ATOM 1416 C CA . ILE A 1 178 ? -2.680 -5.288 17.516 1.00 83.75 178 ILE A CA 1
ATOM 1417 C C . ILE A 1 178 ? -2.724 -3.887 16.910 1.00 83.75 178 ILE A C 1
ATOM 1419 O O . ILE A 1 178 ? -1.731 -3.445 16.348 1.00 83.75 178 ILE A O 1
ATOM 1423 N N . LEU A 1 179 ? -3.852 -3.183 17.020 1.00 85.88 179 LEU A N 1
ATOM 1424 C CA . LEU A 1 179 ? -4.029 -1.859 16.422 1.00 85.88 179 LEU A CA 1
ATOM 1425 C C . LEU A 1 179 ? -3.154 -0.783 17.089 1.00 85.88 179 LEU A C 1
ATOM 1427 O O . LEU A 1 179 ? -2.664 0.103 16.392 1.00 85.88 179 LEU A O 1
ATOM 1431 N N . GLN A 1 180 ? -2.903 -0.879 18.398 1.00 86.31 180 GLN A N 1
ATOM 1432 C CA . GLN A 1 180 ? -2.009 0.028 19.132 1.00 86.31 180 GLN A CA 1
ATOM 1433 C C . GLN A 1 180 ? -0.538 -0.121 18.723 1.00 86.31 180 GLN A C 1
ATOM 1435 O O . GLN A 1 180 ? 0.216 0.850 18.786 1.00 86.31 180 GLN A O 1
ATOM 1440 N N . ALA A 1 181 ? -0.121 -1.312 18.285 1.00 80.56 181 ALA A N 1
ATOM 1441 C CA . ALA A 1 181 ? 1.254 -1.569 17.852 1.00 80.56 181 ALA A CA 1
ATOM 1442 C C . ALA A 1 181 ? 1.595 -0.933 16.488 1.00 80.56 181 ALA A C 1
ATOM 1444 O O . ALA A 1 181 ? 2.749 -0.962 16.053 1.00 80.56 181 ALA A O 1
ATOM 1445 N N . ILE A 1 182 ? 0.599 -0.378 15.793 1.00 81.38 182 ILE A N 1
ATOM 1446 C CA . ILE A 1 182 ? 0.694 0.046 14.398 1.00 81.38 182 ILE A CA 1
ATOM 1447 C C . ILE A 1 182 ? 0.694 1.574 14.320 1.00 81.38 182 ILE A C 1
ATOM 1449 O O . ILE A 1 182 ? -0.078 2.229 15.022 1.00 81.38 182 ILE A O 1
ATOM 1453 N N . PRO A 1 183 ? 1.523 2.179 13.447 1.00 83.38 183 PRO A N 1
ATOM 1454 C CA . PRO A 1 183 ? 1.480 3.612 13.218 1.00 83.38 183 PRO A CA 1
ATOM 1455 C C . PRO A 1 183 ? 0.077 4.072 12.823 1.00 83.38 183 PRO A C 1
ATOM 1457 O O . PRO A 1 183 ? -0.531 3.562 11.886 1.00 83.38 183 PRO A O 1
ATOM 1460 N N . THR A 1 184 ? -0.413 5.100 13.505 1.00 85.88 184 THR A N 1
ATOM 1461 C CA . THR A 1 184 ? -1.673 5.765 13.159 1.00 85.88 184 THR A CA 1
ATOM 1462 C C . THR A 1 184 ? -1.479 6.858 12.114 1.00 85.88 184 THR A C 1
ATOM 1464 O O . THR A 1 184 ? -2.450 7.472 11.695 1.00 85.88 184 THR A O 1
ATOM 1467 N N . SER A 1 185 ? -0.241 7.128 11.690 1.00 89.00 185 SER A N 1
ATOM 1468 C CA . SER A 1 185 ? 0.086 8.168 10.717 1.00 89.00 185 SER A CA 1
ATOM 1469 C C . SER A 1 185 ? 0.922 7.601 9.579 1.00 89.00 185 SER A C 1
ATOM 1471 O O . SER A 1 185 ? 2.020 7.084 9.797 1.00 89.00 185 SER A O 1
ATOM 1473 N N . TRP A 1 186 ? 0.402 7.732 8.362 1.00 88.31 186 TRP A N 1
ATOM 1474 C CA . TRP A 1 186 ? 1.001 7.225 7.134 1.00 88.31 186 TRP A CA 1
ATOM 1475 C C . TRP A 1 186 ? 1.226 8.357 6.144 1.00 88.31 186 TRP A C 1
ATOM 1477 O O . TRP A 1 186 ? 0.414 9.273 6.020 1.00 88.31 186 TRP A O 1
ATOM 1487 N N . ARG A 1 187 ? 2.329 8.285 5.403 1.00 89.75 187 ARG A N 1
ATOM 1488 C CA . ARG A 1 187 ? 2.639 9.225 4.325 1.00 89.75 187 ARG A CA 1
ATOM 1489 C C . ARG A 1 187 ? 2.938 8.428 3.071 1.00 89.75 187 ARG A C 1
ATOM 1491 O O . ARG A 1 187 ? 3.828 7.584 3.097 1.00 89.75 187 ARG A O 1
ATOM 1498 N N . PHE A 1 188 ? 2.216 8.706 1.997 1.00 90.94 188 PHE A N 1
ATOM 1499 C CA . PHE A 1 188 ? 2.401 8.049 0.713 1.00 90.94 188 PHE A CA 1
ATOM 1500 C C . PHE A 1 188 ? 2.732 9.063 -0.367 1.00 90.94 188 PHE A C 1
ATOM 1502 O O . PHE A 1 188 ? 2.073 10.100 -0.480 1.00 90.94 188 PHE A O 1
ATOM 1509 N N . VAL A 1 189 ? 3.731 8.731 -1.175 1.00 90.88 189 VAL A N 1
ATOM 1510 C CA . VAL A 1 189 ? 3.910 9.319 -2.498 1.00 90.88 189 VAL A CA 1
ATOM 1511 C C . VAL A 1 189 ? 3.138 8.472 -3.486 1.00 90.88 189 VAL A C 1
ATOM 1513 O O . VAL A 1 189 ? 3.281 7.252 -3.486 1.00 90.88 189 VAL A O 1
ATOM 1516 N N . VAL A 1 190 ? 2.301 9.111 -4.290 1.00 90.81 190 VAL A N 1
ATOM 1517 C CA . VAL A 1 190 ? 1.497 8.415 -5.287 1.00 90.81 190 VAL A CA 1
ATOM 1518 C C . VAL A 1 190 ? 1.864 8.929 -6.663 1.00 90.81 190 VAL A C 1
ATOM 1520 O O . VAL A 1 190 ? 1.658 10.107 -6.955 1.00 90.81 190 VAL A O 1
ATOM 1523 N N . ASP A 1 191 ? 2.414 8.034 -7.469 1.00 88.62 191 ASP A N 1
ATOM 1524 C CA . ASP A 1 191 ? 2.854 8.287 -8.832 1.00 88.62 191 ASP A CA 1
ATOM 1525 C C . ASP A 1 191 ? 1.927 7.568 -9.818 1.00 88.62 191 ASP A C 1
ATOM 1527 O O . ASP A 1 191 ? 1.410 6.500 -9.504 1.00 88.62 191 ASP A O 1
ATOM 1531 N N . GLN A 1 192 ? 1.674 8.167 -10.976 1.00 86.31 192 GLN A N 1
ATOM 1532 C CA . GLN A 1 192 ? 0.948 7.543 -12.089 1.00 86.31 192 GLN A CA 1
ATOM 1533 C C . GLN A 1 192 ? 1.663 7.777 -13.433 1.00 86.31 192 GLN A C 1
ATOM 1535 O O . GLN A 1 192 ? 1.156 7.379 -14.476 1.00 86.31 192 GLN A O 1
ATOM 1540 N N . ASP A 1 193 ? 2.838 8.413 -13.416 1.00 76.00 193 ASP A N 1
ATOM 1541 C CA . ASP A 1 193 ? 3.671 8.612 -14.604 1.00 76.00 193 ASP A CA 1
ATOM 1542 C C . ASP A 1 193 ? 4.605 7.400 -14.843 1.00 76.00 193 ASP A C 1
ATOM 1544 O O . ASP A 1 193 ? 5.421 7.415 -15.764 1.00 76.00 193 ASP A O 1
ATOM 1548 N N . GLY A 1 194 ? 4.495 6.353 -14.012 1.00 69.00 194 GLY A N 1
ATOM 1549 C CA . GLY A 1 194 ? 5.264 5.115 -14.122 1.00 69.00 194 GLY A CA 1
ATOM 1550 C C . GLY A 1 194 ? 4.832 4.223 -15.289 1.00 69.00 194 GLY A C 1
ATOM 1551 O O . GLY A 1 194 ? 3.846 4.485 -15.981 1.00 69.00 194 GLY A O 1
ATOM 1552 N N . GLU A 1 195 ? 5.576 3.135 -15.499 1.00 75.75 195 GLU A N 1
ATOM 1553 C CA . GLU A 1 195 ? 5.235 2.151 -16.527 1.00 75.75 195 GLU A CA 1
ATOM 1554 C C . GLU A 1 195 ? 3.825 1.579 -16.302 1.00 75.75 195 GLU A C 1
ATOM 1556 O O . GLU A 1 195 ? 3.474 1.255 -15.164 1.00 75.75 195 GLU A O 1
ATOM 1561 N N . PRO A 1 196 ? 3.004 1.451 -17.364 1.00 72.06 196 PRO A N 1
ATOM 1562 C CA . PRO A 1 196 ? 1.610 1.036 -17.231 1.00 72.06 196 PRO A CA 1
ATOM 1563 C C . PRO A 1 196 ? 1.450 -0.418 -16.769 1.00 72.06 196 PRO A C 1
ATOM 1565 O O . PRO A 1 196 ? 0.468 -0.711 -16.089 1.00 72.06 196 PRO A O 1
ATOM 1568 N N . ASP A 1 197 ? 2.410 -1.288 -17.110 1.00 82.38 197 ASP A N 1
ATOM 1569 C CA . ASP A 1 197 ? 2.375 -2.736 -16.867 1.00 82.38 197 ASP A CA 1
ATOM 1570 C C . ASP A 1 197 ? 3.698 -3.239 -16.259 1.00 82.38 197 ASP A C 1
ATOM 1572 O O . ASP A 1 197 ? 4.448 -3.974 -16.908 1.00 82.38 197 ASP A O 1
ATOM 1576 N N . PRO A 1 198 ? 4.019 -2.857 -15.009 1.00 81.88 198 PRO A N 1
ATOM 1577 C CA . PRO A 1 198 ? 5.272 -3.255 -14.368 1.00 81.88 198 PRO A CA 1
ATOM 1578 C C . PRO A 1 198 ? 5.340 -4.767 -14.091 1.00 81.88 198 PRO A C 1
ATOM 1580 O O . PRO A 1 198 ? 6.414 -5.300 -13.836 1.00 81.88 198 PRO A O 1
ATOM 1583 N N . LEU A 1 199 ? 4.205 -5.479 -14.129 1.00 85.62 199 LEU A N 1
ATOM 1584 C CA . LEU A 1 199 ? 4.121 -6.923 -13.888 1.00 85.62 199 LEU A CA 1
ATOM 1585 C C . LEU A 1 199 ? 3.989 -7.736 -15.175 1.00 85.62 199 LEU A C 1
ATOM 1587 O O . LEU A 1 199 ? 3.598 -8.903 -15.120 1.00 85.62 199 LEU A O 1
ATOM 1591 N N . ARG A 1 200 ? 4.327 -7.147 -16.327 1.00 85.19 200 ARG A N 1
ATOM 1592 C CA . ARG A 1 200 ? 4.164 -7.786 -17.636 1.00 85.19 200 ARG A CA 1
ATOM 1593 C C . ARG A 1 200 ? 4.813 -9.165 -17.736 1.00 85.19 200 ARG A C 1
ATOM 1595 O O . ARG A 1 200 ? 4.274 -10.045 -18.397 1.00 85.19 200 ARG A O 1
ATOM 1602 N N . GLU A 1 201 ? 5.940 -9.386 -17.065 1.00 83.25 201 GLU A N 1
ATOM 1603 C CA . GLU A 1 201 ? 6.619 -10.691 -17.052 1.00 83.25 201 GLU A CA 1
ATOM 1604 C C . GLU A 1 201 ? 5.803 -11.803 -16.374 1.00 83.25 201 GLU A C 1
ATOM 1606 O O . GLU A 1 201 ? 6.012 -12.984 -16.645 1.00 83.25 201 GLU A O 1
ATOM 1611 N N . LEU A 1 202 ? 4.859 -11.434 -15.506 1.00 84.81 202 LEU A N 1
ATOM 1612 C CA . LEU A 1 202 ? 3.974 -12.357 -14.799 1.00 84.81 202 LEU A CA 1
ATOM 1613 C C . LEU A 1 202 ? 2.637 -12.574 -15.515 1.00 84.81 202 LEU A C 1
ATOM 1615 O O . LEU A 1 202 ? 1.851 -13.420 -15.079 1.00 84.81 202 LEU A O 1
ATOM 1619 N N . HIS A 1 203 ? 2.357 -11.814 -16.579 1.00 85.69 203 HIS A N 1
ATOM 1620 C CA . HIS A 1 203 ? 1.102 -11.886 -17.323 1.00 85.69 203 HIS A CA 1
ATOM 1621 C C . HIS A 1 203 ? 0.845 -13.303 -17.842 1.00 85.69 203 HIS A C 1
ATOM 1623 O O . HIS A 1 203 ? 1.734 -14.007 -18.319 1.00 85.69 203 HIS A O 1
ATOM 1629 N N . ARG A 1 204 ? -0.413 -13.729 -17.737 1.00 79.31 204 ARG A N 1
ATOM 1630 C CA . ARG A 1 204 ? -0.904 -15.005 -18.272 1.00 79.31 204 ARG A CA 1
ATOM 1631 C C . ARG A 1 204 ? -1.825 -14.724 -19.451 1.00 79.31 204 ARG A C 1
ATOM 1633 O O . ARG A 1 204 ? -2.728 -13.898 -19.325 1.00 79.31 204 ARG A O 1
ATOM 1640 N N . ASP A 1 205 ? -1.647 -15.445 -20.553 1.00 74.19 205 ASP A N 1
ATOM 1641 C CA . ASP A 1 205 ? -2.487 -15.286 -21.743 1.00 74.19 205 ASP A CA 1
ATOM 1642 C C . ASP A 1 205 ? -3.992 -15.422 -21.405 1.00 74.19 205 ASP A C 1
ATOM 1644 O O . ASP A 1 205 ? -4.390 -16.284 -20.617 1.00 74.19 205 ASP A O 1
ATOM 1648 N N . ASN A 1 206 ? -4.831 -14.597 -22.049 1.00 66.00 206 ASN A N 1
ATOM 1649 C CA . ASN A 1 206 ? -6.310 -14.592 -21.996 1.00 66.00 206 ASN A CA 1
ATOM 1650 C C . ASN A 1 206 ? -7.013 -13.923 -20.797 1.00 66.00 206 ASN A C 1
ATOM 1652 O O . ASN A 1 206 ? -8.174 -14.245 -20.528 1.00 66.00 206 ASN A O 1
ATOM 1656 N N . GLN A 1 207 ? -6.397 -12.966 -20.102 1.00 69.56 207 GLN A N 1
ATOM 1657 C CA . GLN A 1 207 ? -7.135 -12.126 -19.145 1.00 69.56 207 GLN A CA 1
ATOM 1658 C C . GLN A 1 207 ? -7.576 -10.805 -19.783 1.00 69.56 207 GLN A C 1
ATOM 1660 O O . GLN A 1 207 ? -6.849 -10.195 -20.563 1.00 69.56 207 GLN A O 1
ATOM 1665 N N . ALA A 1 208 ? -8.810 -10.390 -19.486 1.00 70.12 208 ALA A N 1
ATOM 1666 C CA . ALA A 1 208 ? -9.323 -9.108 -19.946 1.00 70.12 208 ALA A CA 1
ATOM 1667 C C . ALA A 1 208 ? -8.591 -7.969 -19.215 1.00 70.12 208 ALA A C 1
ATOM 1669 O O . ALA A 1 208 ? -8.388 -8.082 -18.004 1.00 70.12 208 ALA A O 1
ATOM 1670 N N . PRO A 1 209 ? -8.233 -6.878 -19.913 1.00 76.12 209 PRO A N 1
ATOM 1671 C CA . PRO A 1 209 ? -7.543 -5.762 -19.291 1.00 76.12 209 PRO A CA 1
ATOM 1672 C C . PRO A 1 209 ? -8.469 -5.056 -18.298 1.00 76.12 209 PRO A C 1
ATOM 1674 O O . PRO A 1 209 ? -9.552 -4.575 -18.651 1.00 76.12 209 PRO A O 1
ATOM 1677 N N . TRP A 1 210 ? -8.018 -4.981 -17.056 1.00 79.56 210 TRP A N 1
ATOM 1678 C CA . TRP A 1 210 ? -8.573 -4.171 -15.993 1.00 79.56 210 TRP A CA 1
ATOM 1679 C C . TRP A 1 210 ? -8.496 -2.676 -16.351 1.00 79.56 210 TRP A C 1
ATOM 1681 O O . TRP A 1 210 ? -7.550 -2.201 -16.981 1.00 79.56 210 TRP A O 1
ATOM 1691 N N . GLN A 1 211 ? -9.550 -1.937 -15.999 1.00 76.50 211 GLN A N 1
ATOM 1692 C CA . GLN A 1 211 ? -9.822 -0.577 -16.490 1.00 76.50 211 GLN A CA 1
ATOM 1693 C C . GLN A 1 211 ? -9.627 0.517 -15.430 1.00 76.50 211 GLN A C 1
ATOM 1695 O O . GLN A 1 211 ? -10.159 1.615 -15.590 1.00 76.50 211 GLN A O 1
ATOM 1700 N N . GLY A 1 212 ? -8.927 0.236 -14.331 1.00 79.62 212 GLY A N 1
ATOM 1701 C CA . GLY A 1 212 ? -8.721 1.244 -13.294 1.00 79.62 212 GLY A CA 1
ATOM 1702 C C . GLY A 1 212 ? -7.485 2.105 -13.540 1.00 79.62 212 GLY A C 1
ATOM 1703 O O . GLY A 1 212 ? -7.103 2.409 -14.673 1.00 79.62 212 GLY A O 1
ATOM 1704 N N . LEU A 1 213 ? -6.863 2.554 -12.453 1.00 84.44 213 LEU A N 1
ATOM 1705 C CA . LEU A 1 213 ? -5.730 3.476 -12.484 1.00 84.44 213 LEU A CA 1
ATOM 1706 C C . LEU A 1 213 ? -4.424 2.780 -12.913 1.00 84.44 213 LEU A C 1
ATOM 1708 O O . LEU A 1 213 ? -3.536 2.565 -12.093 1.00 84.44 213 LEU A O 1
ATOM 1712 N N . ASN A 1 214 ? -4.290 2.453 -14.198 1.00 82.88 214 ASN A N 1
ATOM 1713 C CA . ASN A 1 214 ? -3.064 1.866 -14.757 1.00 82.88 214 ASN A CA 1
ATOM 1714 C C . ASN A 1 214 ? -1.846 2.781 -14.532 1.00 82.88 214 ASN A C 1
ATOM 1716 O O . ASN A 1 214 ? -1.984 4.012 -14.505 1.00 82.88 214 ASN A O 1
ATOM 1720 N N . GLY A 1 215 ? -0.671 2.171 -14.338 1.00 84.31 215 GLY A N 1
ATOM 1721 C CA . GLY A 1 215 ? 0.586 2.865 -14.024 1.00 84.31 215 GLY A CA 1
ATOM 1722 C C . GLY A 1 215 ? 0.665 3.471 -12.617 1.00 84.31 215 GLY A C 1
ATOM 1723 O O . GLY A 1 215 ? 1.665 4.094 -12.267 1.00 84.31 215 GLY A O 1
ATOM 1724 N N . LEU A 1 216 ? -0.373 3.309 -11.787 1.00 90.00 216 LEU A N 1
ATOM 1725 C CA . LEU A 1 216 ? -0.390 3.826 -10.422 1.00 90.00 216 LEU A CA 1
ATOM 1726 C C . LEU A 1 216 ? 0.600 3.073 -9.527 1.00 90.00 216 LEU A C 1
ATOM 1728 O O . LEU A 1 216 ? 0.529 1.856 -9.387 1.00 90.00 216 LEU A O 1
ATOM 1732 N N . GLN A 1 217 ? 1.457 3.805 -8.826 1.00 91.38 217 GLN A N 1
ATOM 1733 C CA . GLN A 1 217 ? 2.411 3.262 -7.868 1.00 91.38 217 GLN A CA 1
ATOM 1734 C C . GLN A 1 217 ? 2.335 4.036 -6.547 1.00 91.38 217 GLN A C 1
ATOM 1736 O O . GLN A 1 217 ? 2.432 5.265 -6.502 1.00 91.38 217 GLN A O 1
ATOM 1741 N N . TRP A 1 218 ? 2.143 3.308 -5.449 1.00 91.81 218 TRP A N 1
ATOM 1742 C CA . TRP A 1 218 ? 2.085 3.842 -4.091 1.00 91.81 218 TRP A CA 1
ATOM 1743 C C . TRP A 1 218 ? 3.375 3.543 -3.360 1.00 91.81 218 TRP A C 1
ATOM 1745 O O . TRP A 1 218 ? 3.743 2.385 -3.157 1.00 91.81 218 TRP A O 1
ATOM 1755 N N . TRP A 1 219 ? 3.996 4.605 -2.871 1.00 89.94 219 TRP A N 1
ATOM 1756 C CA . TRP A 1 219 ? 5.274 4.557 -2.194 1.00 89.94 219 TRP A CA 1
ATOM 1757 C C . TRP A 1 219 ? 5.115 5.049 -0.761 1.00 89.94 219 TRP A C 1
ATOM 1759 O O . TRP A 1 219 ? 4.723 6.191 -0.531 1.00 89.94 219 TRP A O 1
ATOM 1769 N N . LEU A 1 220 ? 5.429 4.217 0.228 1.00 87.75 220 LEU A N 1
ATOM 1770 C CA . LEU A 1 220 ? 5.477 4.639 1.623 1.00 87.75 220 LEU A CA 1
ATOM 1771 C C . LEU A 1 220 ? 6.675 5.565 1.836 1.00 87.75 220 LEU A C 1
ATOM 1773 O O . LEU A 1 220 ? 7.834 5.172 1.687 1.00 87.75 220 LEU A O 1
ATOM 1777 N N . ASP A 1 221 ? 6.391 6.794 2.244 1.00 81.69 221 ASP A N 1
ATOM 1778 C CA . ASP A 1 221 ? 7.384 7.816 2.533 1.00 81.69 221 ASP A CA 1
ATOM 1779 C C . ASP A 1 221 ? 7.986 7.615 3.931 1.00 81.69 221 ASP A C 1
ATOM 1781 O O . ASP A 1 221 ? 7.592 8.239 4.924 1.00 81.69 221 ASP A O 1
ATOM 1785 N N . SER A 1 222 ? 8.958 6.705 4.001 1.00 67.00 222 SER A N 1
ATOM 1786 C CA . SER A 1 222 ? 9.858 6.557 5.142 1.00 67.00 222 SER A CA 1
ATOM 1787 C C . SER A 1 222 ? 11.151 7.312 4.856 1.00 67.00 222 SER A C 1
ATOM 1789 O O . SER A 1 222 ? 11.950 6.866 4.038 1.00 67.00 222 SER A O 1
ATOM 1791 N N . ASP A 1 223 ? 11.385 8.415 5.565 1.00 61.38 223 ASP A N 1
ATOM 1792 C CA . ASP A 1 223 ? 12.662 9.145 5.570 1.00 61.38 223 ASP A CA 1
ATOM 1793 C C . ASP A 1 223 ? 13.214 9.467 4.162 1.00 61.38 223 ASP A C 1
ATOM 1795 O O . ASP A 1 223 ? 14.419 9.415 3.930 1.00 61.38 223 ASP A O 1
ATOM 1799 N N . HIS A 1 224 ? 12.328 9.833 3.224 1.00 54.88 224 HIS A N 1
ATOM 1800 C CA . HIS A 1 224 ? 12.674 10.250 1.858 1.00 54.88 224 HIS A CA 1
ATOM 1801 C C . HIS A 1 224 ? 13.269 9.164 0.950 1.00 54.88 224 HIS A C 1
ATOM 1803 O O . HIS A 1 224 ? 13.963 9.515 -0.001 1.00 54.88 224 HIS A O 1
ATOM 1809 N N . GLN A 1 225 ? 13.010 7.880 1.213 1.00 60.16 225 GLN A N 1
ATOM 1810 C CA . GLN A 1 225 ? 13.521 6.776 0.382 1.00 60.16 225 GLN A CA 1
ATOM 1811 C C . GLN A 1 225 ? 12.445 5.892 -0.257 1.00 60.16 225 GLN A C 1
ATOM 1813 O O . GLN A 1 225 ? 12.817 4.924 -0.899 1.00 60.16 225 GLN A O 1
ATOM 1818 N N . GLY A 1 226 ? 11.156 6.231 -0.093 1.00 72.06 226 GLY A N 1
ATOM 1819 C CA . GLY A 1 226 ? 10.017 5.697 -0.859 1.00 72.06 226 GLY A CA 1
ATOM 1820 C C . GLY A 1 226 ? 10.034 4.185 -1.039 1.00 72.06 226 GLY A C 1
ATOM 1821 O O . GLY A 1 226 ? 10.685 3.662 -1.931 1.00 72.06 226 GLY A O 1
ATOM 1822 N N . LEU A 1 227 ? 9.273 3.466 -0.224 1.00 83.81 227 LEU A N 1
ATOM 1823 C CA . LEU A 1 227 ? 9.167 2.014 -0.364 1.00 83.81 227 LEU A CA 1
ATOM 1824 C C . LEU A 1 227 ? 7.953 1.668 -1.220 1.00 83.81 227 LEU A C 1
ATOM 1826 O O . LEU A 1 227 ? 6.869 2.131 -0.864 1.00 83.81 227 LEU A O 1
ATOM 1830 N N . PRO A 1 228 ? 8.080 0.864 -2.286 1.00 89.19 228 PRO A N 1
ATOM 1831 C CA . PRO A 1 228 ? 6.922 0.477 -3.077 1.00 89.19 228 PRO A CA 1
ATOM 1832 C C . PRO A 1 228 ? 6.007 -0.392 -2.209 1.00 89.19 228 PRO A C 1
ATOM 1834 O O . PRO A 1 228 ? 6.459 -1.331 -1.555 1.00 89.19 228 PRO A O 1
ATOM 1837 N N . ILE A 1 229 ? 4.720 -0.053 -2.155 1.00 91.19 229 ILE A N 1
ATOM 1838 C CA . ILE A 1 229 ? 3.718 -0.788 -1.371 1.00 91.19 229 ILE A CA 1
ATOM 1839 C C . ILE A 1 229 ? 2.650 -1.385 -2.271 1.00 91.19 229 ILE A C 1
ATOM 1841 O O . ILE A 1 229 ? 2.291 -2.544 -2.078 1.00 91.19 229 ILE A O 1
ATOM 1845 N N . VAL A 1 230 ? 2.140 -0.607 -3.226 1.00 92.81 230 VAL A N 1
ATOM 1846 C CA . VAL A 1 230 ? 1.141 -1.064 -4.196 1.00 92.81 230 VAL A CA 1
ATOM 1847 C C . VAL A 1 230 ? 1.529 -0.599 -5.589 1.00 92.81 230 VAL A C 1
ATOM 1849 O O . VAL A 1 230 ? 1.932 0.547 -5.760 1.00 92.81 230 VAL A O 1
ATOM 1852 N N . ILE A 1 231 ? 1.374 -1.482 -6.566 1.00 92.00 231 ILE A N 1
ATOM 1853 C CA . ILE A 1 231 ? 1.534 -1.207 -7.995 1.00 92.00 231 ILE A CA 1
ATOM 1854 C C . ILE A 1 231 ? 0.246 -1.602 -8.713 1.00 92.00 231 ILE A C 1
ATOM 1856 O O . ILE A 1 231 ? -0.360 -2.616 -8.376 1.00 92.00 231 ILE A O 1
ATOM 1860 N N . ALA A 1 232 ? -0.207 -0.784 -9.651 1.00 90.38 232 ALA A N 1
ATOM 1861 C CA . ALA A 1 232 ? -1.317 -1.112 -10.526 1.00 90.38 232 ALA A CA 1
ATOM 1862 C C . ALA A 1 232 ? -0.792 -1.725 -11.821 1.00 90.38 232 ALA A C 1
ATOM 1864 O O . ALA A 1 232 ? 0.213 -1.272 -12.366 1.00 90.38 232 ALA A O 1
ATOM 1865 N N . ASP A 1 233 ? -1.502 -2.733 -12.299 1.00 88.75 233 ASP A N 1
ATOM 1866 C CA . ASP A 1 233 ? -1.189 -3.478 -13.507 1.00 88.75 233 ASP A CA 1
ATOM 1867 C C . ASP A 1 233 ? -2.481 -3.758 -14.281 1.00 88.75 233 ASP A C 1
ATOM 1869 O O . ASP A 1 233 ? -3.530 -4.025 -13.680 1.00 88.75 233 ASP A O 1
ATOM 1873 N N . SER A 1 234 ? -2.422 -3.701 -15.614 1.00 85.69 234 SER A N 1
ATOM 1874 C CA . SER A 1 234 ? -3.620 -3.864 -16.440 1.00 85.69 234 SER A CA 1
ATOM 1875 C C . SER A 1 234 ? -4.215 -5.268 -16.395 1.00 85.69 234 SER A C 1
ATOM 1877 O O . SER A 1 234 ? -5.384 -5.425 -16.721 1.00 85.69 234 SER A O 1
ATOM 1879 N N . GLN A 1 235 ? -3.477 -6.297 -15.983 1.00 86.62 235 GLN A N 1
ATOM 1880 C CA . GLN A 1 235 ? -4.000 -7.655 -15.887 1.00 86.62 235 GLN A CA 1
ATOM 1881 C C . GLN A 1 235 ? -4.412 -8.007 -14.453 1.00 86.62 235 GLN A C 1
ATOM 1883 O O . GLN A 1 235 ? -5.461 -8.617 -14.233 1.00 86.62 235 GLN A O 1
ATOM 1888 N N . PHE A 1 236 ? -3.609 -7.611 -13.467 1.00 84.62 236 PHE A N 1
ATOM 1889 C CA . PHE A 1 236 ? -3.813 -8.015 -12.072 1.00 84.62 236 PHE A CA 1
ATOM 1890 C C . PHE A 1 236 ? -4.547 -6.987 -11.203 1.00 84.62 236 PHE A C 1
ATOM 1892 O O . PHE A 1 236 ? -4.919 -7.301 -10.067 1.00 84.62 236 PHE A O 1
ATOM 1899 N N . GLY A 1 237 ? -4.783 -5.776 -11.711 1.00 88.75 237 GLY A N 1
ATOM 1900 C CA . GLY A 1 237 ? -5.333 -4.675 -10.929 1.00 88.75 237 GLY A CA 1
ATOM 1901 C C . GLY A 1 237 ? -4.308 -4.149 -9.927 1.00 88.75 237 GLY A C 1
ATOM 1902 O O . GLY A 1 237 ? -3.155 -3.916 -10.277 1.00 88.75 237 GLY A O 1
ATOM 1903 N N . TYR A 1 238 ? -4.706 -3.952 -8.669 1.00 90.81 238 TYR A N 1
ATOM 1904 C CA . TYR A 1 238 ? -3.799 -3.454 -7.633 1.00 90.81 238 TYR A CA 1
ATOM 1905 C C . TYR A 1 238 ? -3.063 -4.598 -6.933 1.00 90.81 238 TYR A C 1
ATOM 1907 O O . TYR A 1 238 ? -3.677 -5.477 -6.323 1.00 90.81 238 TYR A O 1
ATOM 1915 N N . VAL A 1 239 ? -1.735 -4.548 -6.949 1.00 91.38 239 VAL A N 1
ATOM 1916 C CA . VAL A 1 239 ? -0.862 -5.583 -6.397 1.00 91.38 239 VAL A CA 1
ATOM 1917 C C . VAL A 1 239 ? -0.048 -5.042 -5.231 1.00 91.38 239 VAL A C 1
ATOM 1919 O O . VAL A 1 239 ? 0.642 -4.035 -5.356 1.00 91.38 239 VAL A O 1
ATOM 1922 N N . TYR A 1 240 ? -0.116 -5.718 -4.086 1.00 92.44 240 TYR A N 1
ATOM 1923 C CA . TYR A 1 240 ? 0.670 -5.401 -2.900 1.00 92.44 240 TYR A CA 1
ATOM 1924 C C . TYR A 1 240 ? 2.062 -6.030 -2.970 1.00 92.44 240 TYR A C 1
ATOM 1926 O O . TYR A 1 240 ? 2.197 -7.247 -3.128 1.00 92.44 240 TYR A O 1
ATOM 1934 N N . VAL A 1 241 ? 3.077 -5.189 -2.779 1.00 90.69 241 VAL A N 1
ATOM 1935 C CA . VAL A 1 241 ? 4.508 -5.534 -2.811 1.00 90.69 241 VAL A CA 1
ATOM 1936 C C . VAL A 1 241 ? 5.270 -5.065 -1.563 1.00 90.69 241 VAL A C 1
ATOM 1938 O O . VAL A 1 241 ? 6.482 -5.238 -1.470 1.00 90.69 241 VAL A O 1
ATOM 1941 N N . GLY A 1 242 ? 4.579 -4.506 -0.563 1.00 87.25 242 GLY A N 1
ATOM 1942 C CA . GLY A 1 242 ? 5.206 -3.899 0.623 1.00 87.25 242 GLY A CA 1
ATOM 1943 C C . GLY A 1 242 ? 5.944 -4.863 1.568 1.00 87.25 242 GLY A C 1
ATOM 1944 O O . GLY A 1 242 ? 6.646 -4.404 2.479 1.00 87.25 242 GLY A O 1
ATOM 1945 N N . ASN A 1 243 ? 5.801 -6.176 1.350 1.00 85.25 243 ASN A N 1
ATOM 1946 C CA . ASN A 1 243 ? 6.523 -7.242 2.048 1.00 85.25 243 ASN A CA 1
ATOM 1947 C C . ASN A 1 243 ? 7.809 -7.684 1.328 1.00 85.25 243 ASN A C 1
ATOM 1949 O O . ASN A 1 243 ? 8.510 -8.555 1.840 1.00 85.25 243 ASN A O 1
ATOM 1953 N N . ILE A 1 244 ? 8.127 -7.126 0.161 1.00 85.00 244 ILE A N 1
ATOM 1954 C CA . ILE A 1 244 ? 9.361 -7.438 -0.565 1.00 85.00 244 ILE A CA 1
ATOM 1955 C C . ILE A 1 244 ? 10.416 -6.397 -0.217 1.00 85.00 244 ILE A C 1
ATOM 1957 O O . ILE A 1 244 ? 10.151 -5.196 -0.217 1.00 85.00 244 ILE A O 1
ATOM 1961 N N . ILE A 1 245 ? 11.626 -6.858 0.092 1.00 83.62 245 ILE A N 1
ATOM 1962 C CA . ILE A 1 245 ? 12.777 -5.982 0.290 1.00 83.62 245 ILE A CA 1
ATOM 1963 C C . ILE A 1 245 ? 13.288 -5.551 -1.093 1.00 83.62 245 ILE A C 1
ATOM 1965 O O . ILE A 1 245 ? 13.781 -6.411 -1.828 1.00 83.62 245 ILE A O 1
ATOM 1969 N N . PRO A 1 246 ? 13.212 -4.254 -1.446 1.00 83.38 246 PRO A N 1
ATOM 1970 C CA . PRO A 1 246 ? 13.771 -3.770 -2.699 1.00 83.38 246 PRO A CA 1
ATOM 1971 C C . PRO A 1 246 ? 15.292 -3.904 -2.713 1.00 83.38 246 PRO A C 1
ATOM 1973 O O . PRO A 1 246 ? 15.964 -3.732 -1.692 1.00 83.38 246 PRO A O 1
ATOM 1976 N N . GLN A 1 247 ? 15.838 -4.206 -3.884 1.00 80.94 247 GLN A N 1
ATOM 1977 C CA . GLN A 1 247 ? 17.272 -4.229 -4.149 1.00 80.94 247 GLN A CA 1
ATOM 1978 C C . GLN A 1 247 ? 17.585 -3.138 -5.171 1.00 80.94 247 GLN A C 1
ATOM 1980 O O . GLN A 1 247 ? 16.755 -2.842 -6.020 1.00 80.94 247 GLN A O 1
ATOM 1985 N N . LEU A 1 248 ? 18.752 -2.501 -5.088 1.00 76.69 248 LEU A N 1
ATOM 1986 C CA . LEU A 1 248 ? 19.194 -1.647 -6.191 1.00 76.69 248 LEU A CA 1
ATOM 1987 C C . LEU A 1 248 ? 19.465 -2.535 -7.400 1.00 76.69 248 LEU A C 1
ATOM 1989 O O . LEU A 1 248 ? 20.200 -3.515 -7.258 1.00 76.69 248 LEU A O 1
ATOM 1993 N N . ALA A 1 249 ? 18.908 -2.184 -8.558 1.00 67.81 249 ALA A N 1
ATOM 1994 C CA . ALA A 1 249 ? 19.217 -2.900 -9.782 1.00 67.81 249 ALA A CA 1
ATOM 1995 C C . ALA A 1 249 ? 20.721 -2.755 -10.067 1.00 67.81 249 ALA A C 1
ATOM 1997 O O . ALA A 1 249 ? 21.243 -1.662 -10.303 1.00 67.81 249 ALA A O 1
ATOM 1998 N N . THR A 1 250 ? 21.460 -3.862 -9.989 1.00 57.66 250 THR A N 1
ATOM 1999 C CA . THR A 1 250 ? 22.833 -3.898 -10.489 1.00 57.66 250 THR A CA 1
ATOM 2000 C C . THR A 1 250 ? 22.772 -3.832 -12.003 1.00 57.66 250 THR A C 1
ATOM 2002 O O . THR A 1 250 ? 22.349 -4.797 -12.638 1.00 57.66 250 THR A O 1
ATOM 2005 N N . VAL A 1 251 ? 23.225 -2.716 -12.583 1.00 47.47 251 VAL A N 1
ATOM 2006 C CA . VAL A 1 251 ? 23.474 -2.618 -14.026 1.00 47.47 251 VAL A CA 1
ATOM 2007 C C . VAL A 1 251 ? 24.524 -3.672 -14.367 1.00 47.47 251 VAL A C 1
ATOM 2009 O O . VAL A 1 251 ? 25.728 -3.469 -14.191 1.00 47.47 251 VAL A O 1
ATOM 2012 N N . THR A 1 252 ? 24.069 -4.844 -14.803 1.00 35.91 252 THR A N 1
ATOM 2013 C CA . THR A 1 252 ? 24.966 -5.870 -15.316 1.00 35.91 252 THR A CA 1
ATOM 2014 C C . THR A 1 252 ? 25.455 -5.324 -16.642 1.00 35.91 252 THR A C 1
ATOM 2016 O O . THR A 1 252 ? 24.685 -5.162 -17.582 1.00 35.91 252 THR A O 1
ATOM 2019 N N . LYS A 1 253 ? 26.727 -4.938 -16.669 1.00 35.00 253 LYS A N 1
ATOM 2020 C CA . LYS A 1 253 ? 27.422 -4.252 -17.759 1.00 35.00 253 LYS A CA 1
ATOM 2021 C C . LYS A 1 253 ? 27.561 -5.164 -18.992 1.00 35.00 253 LYS A C 1
ATOM 2023 O O . LYS A 1 253 ? 28.674 -5.516 -19.356 1.00 35.00 253 LYS A O 1
ATOM 2028 N N . ASN A 1 254 ? 26.447 -5.584 -19.589 1.00 31.03 254 ASN A N 1
ATOM 2029 C CA . ASN A 1 254 ? 26.398 -6.378 -20.818 1.00 31.03 254 ASN A CA 1
ATOM 2030 C C . ASN A 1 254 ? 25.717 -5.652 -21.982 1.00 31.03 254 ASN A C 1
ATOM 2032 O O . ASN A 1 254 ? 25.914 -6.066 -23.122 1.00 31.03 254 ASN A O 1
ATOM 2036 N N . ASP A 1 255 ? 25.066 -4.513 -21.741 1.00 32.78 255 ASP A N 1
ATOM 2037 C CA . ASP A 1 255 ? 24.748 -3.574 -22.814 1.00 32.78 255 ASP A CA 1
ATOM 2038 C C . ASP A 1 255 ? 26.008 -2.779 -23.149 1.00 32.78 255 ASP A C 1
ATOM 2040 O O . ASP A 1 255 ? 26.244 -1.648 -22.715 1.00 32.78 255 ASP A O 1
ATOM 2044 N N . SER A 1 256 ? 26.881 -3.437 -23.908 1.00 28.84 256 SER A N 1
ATOM 2045 C CA . SER A 1 256 ? 27.878 -2.750 -24.712 1.00 28.84 256 SER A CA 1
ATOM 2046 C C . SER A 1 256 ? 27.117 -1.899 -25.722 1.00 28.84 256 SER A C 1
ATOM 2048 O O . SER A 1 256 ? 26.723 -2.349 -26.791 1.00 28.84 256 SER A O 1
ATOM 2050 N N . ILE A 1 257 ? 26.875 -0.647 -25.341 1.00 31.75 257 ILE A N 1
ATOM 2051 C CA . ILE A 1 257 ? 26.569 0.417 -26.283 1.00 31.75 257 ILE A CA 1
ATOM 2052 C C . ILE A 1 257 ? 27.774 0.459 -27.225 1.00 31.75 257 ILE A C 1
ATOM 2054 O O . ILE A 1 257 ? 28.835 0.979 -26.866 1.00 31.75 257 ILE A O 1
ATOM 2058 N N . GLU A 1 258 ? 27.636 -0.146 -28.405 1.00 28.06 258 GLU A N 1
ATOM 2059 C CA . GLU A 1 258 ? 28.511 0.126 -29.535 1.00 28.06 258 GLU A CA 1
ATOM 2060 C C . GLU A 1 258 ? 28.365 1.617 -29.842 1.00 28.06 258 GLU A C 1
ATOM 2062 O O . GLU A 1 258 ? 27.475 2.058 -30.567 1.00 28.06 258 GLU A O 1
ATOM 2067 N N . PHE A 1 259 ? 29.235 2.426 -29.241 1.00 30.31 259 PHE A N 1
ATOM 2068 C CA . PHE A 1 259 ? 29.504 3.755 -29.749 1.00 30.31 259 PHE A CA 1
ATOM 2069 C C . PHE A 1 259 ? 30.120 3.561 -31.130 1.00 30.31 259 PHE A C 1
ATOM 2071 O O . PHE A 1 259 ? 31.319 3.323 -31.263 1.00 30.31 259 PHE A O 1
ATOM 2078 N N . SER A 1 260 ? 29.286 3.644 -32.165 1.00 31.02 260 SER A N 1
ATOM 2079 C CA . SER A 1 260 ? 29.741 3.820 -33.533 1.00 31.02 260 SER A CA 1
ATOM 2080 C C . SER A 1 260 ? 30.480 5.157 -33.607 1.00 31.02 260 SER A C 1
ATOM 2082 O O . SER A 1 260 ? 29.884 6.215 -33.817 1.00 31.02 260 SER A O 1
ATOM 2084 N N . SER A 1 261 ? 31.791 5.128 -33.390 1.00 37.22 261 SER A N 1
ATOM 2085 C CA . SER A 1 261 ? 32.685 6.233 -33.700 1.00 37.22 261 SER A CA 1
ATOM 2086 C C . SER A 1 261 ? 32.835 6.322 -35.218 1.00 37.22 261 SER A C 1
ATOM 2088 O O . SER A 1 261 ? 33.835 5.877 -35.767 1.00 37.22 261 SER A O 1
ATOM 2090 N N . ASN A 1 262 ? 31.829 6.878 -35.891 1.00 37.94 262 ASN A N 1
ATOM 2091 C CA . ASN A 1 262 ? 31.937 7.329 -37.273 1.00 37.94 262 ASN A CA 1
ATOM 2092 C C . ASN A 1 262 ? 31.597 8.816 -37.324 1.00 37.94 262 ASN A C 1
ATOM 2094 O O . ASN A 1 262 ? 30.479 9.217 -37.632 1.00 37.94 262 ASN A O 1
ATOM 2098 N N . THR A 1 263 ? 32.602 9.636 -37.043 1.00 35.16 263 THR A N 1
ATOM 2099 C CA . THR A 1 263 ? 32.739 10.919 -37.727 1.00 35.16 263 THR A CA 1
ATOM 2100 C C . THR A 1 263 ? 34.142 10.959 -38.293 1.00 35.16 263 THR A C 1
ATOM 2102 O O . THR A 1 263 ? 35.115 11.168 -37.568 1.00 35.16 263 THR A O 1
ATOM 2105 N N . ASP A 1 264 ? 34.191 10.664 -39.587 1.00 32.84 264 ASP A N 1
ATOM 2106 C CA . ASP A 1 264 ? 35.334 10.794 -40.468 1.00 32.84 264 ASP A CA 1
ATOM 2107 C C . ASP A 1 264 ? 36.031 12.146 -40.299 1.00 32.84 264 ASP A C 1
ATOM 2109 O O . ASP A 1 264 ? 35.425 13.220 -40.329 1.00 32.84 264 ASP A O 1
ATOM 2113 N N . THR A 1 265 ? 37.349 12.071 -40.177 1.00 37.97 265 THR A N 1
ATOM 2114 C CA . THR A 1 265 ? 38.269 13.100 -40.650 1.00 37.97 265 THR A CA 1
ATOM 2115 C C . THR A 1 265 ? 38.053 13.389 -42.139 1.00 37.97 265 THR A C 1
ATOM 2117 O O . THR A 1 265 ? 37.860 12.462 -42.919 1.00 37.97 265 THR A O 1
ATOM 2120 N N . SER A 1 266 ? 38.239 14.668 -42.495 1.00 37.69 266 SER A N 1
ATOM 2121 C CA . SER A 1 266 ? 38.527 15.225 -43.833 1.00 37.69 266 SER A CA 1
ATOM 2122 C C . SER A 1 266 ? 37.369 15.918 -44.568 1.00 37.69 266 SER A C 1
ATOM 2124 O O . SER A 1 266 ? 36.616 15.283 -45.298 1.00 37.69 266 SER A O 1
ATOM 2126 N N . ALA A 1 267 ? 37.336 17.255 -44.476 1.00 35.97 267 ALA A N 1
ATOM 2127 C CA . ALA A 1 267 ? 37.525 18.181 -45.607 1.00 35.97 267 ALA A CA 1
ATOM 2128 C C . ALA A 1 267 ? 37.692 19.621 -45.095 1.00 35.97 267 ALA A C 1
ATOM 2130 O O . ALA A 1 267 ? 36.847 20.057 -44.283 1.00 35.97 267 ALA A O 1
#

InterPro domains:
  IPR059423 Domain of unknown function DUF8379 [PF28292] (46-246)

Organism: NCBI:txid2589817

pLDDT: mean 71.4, std 20.91, range [28.06, 94.81]

Radius of gyration: 20.91 Å; chains: 1; bounding box: 55×61×67 Å

Foldseek 3Di:
DDDPPQPDDDDQVVVLVVLLVVVVVQLPDDPDDDDDDPQVNQKFKWKFWLVQFDRDHPQLVVVQLVVQLVQCVLFPDPRDAAAVPVQDPNPDTDMFIWIFFALDADPPPDDDDPPPPPDPPPQQKAKEWEWEAEPVRDTDIAIEIEGEGNDDDPDPSRVVDDSYYYGDHHYDPHDPVVVVSHDSYWYKHKDLVADQARPVVSDDPDAQFDDTRGSIWIFTDDPRNTHTAWHAHRRPGIYGDNSGDIDGDDPPPPPPPPPPPDDDDDD

Secondary structure (DSSP, 8-state):
------SS----HHHHHHHHHHHHHHS---S-S----HHHHS--EEEEEGGGBPPP-HHHHHHHHHHHHHHHHHTTT---EEEGGGTS-TTS--EEEEEPP--S---------TTTTS-------EEEEEEEE-TTS-EEEEEEEEE--SSSPPPHHHHHS-SEEEPPPEE-S--HHHHHTS-SEEEEEEE-SS-S-TTGGG--TTPPPP-S-TT-EEEE-STTS-EEEEEEETTTEEEE-TTB--EE----TT-------------

Sequence (267 aa):
MIFIEPTSRLRDFSEIRSLRTAYRSRLTVEQDQLTLSHAAKDVHEIELNNNGALTLTSSDSLLANLIEHLLRHIDHAEAKVTAISQIADDKSQWQIFLQTPPLRPQASSEAYSLEALGSKKKTPSKLLRVPVYGQDGSYFEWLTQLRPPASGTPPKWLQQLPNNFVLSALRTPYTEEILQAIPTSWRFVVDQDGEPDPLRELHRDNQAPWQGLNGLQWWLDSDHQGLPIVIADSQFGYVYVGNIIPQLATVTKNDSIEFSSNTDTSA